Protein AF-A0A562M6K5-F1 (afdb_monomer_lite)

Organism: NCBI:txid459529

Radius of gyration: 19.83 Å; chains: 1; bounding box: 45×36×73 Å

pLDDT: mean 84.28, std 9.73, range [56.22, 98.38]

Foldseek 3Di:
DVVVVVVVVVVVVPPPPFDKDKAKDWADDDPPFQKIKIKIFIAGQDQVLDTDGDDDPVLVCLVQWFKWKAKQVRDIDGFDWDDDDRTTMTIDGHDAQIKIKIKIKHQPDDWAPPDPVDCQPIDRDMDIYIDMDHNHPDDRDHDFDQPAWDWDWDDDPFKTWIATDGNRHGADQQKWKWKQASSGDIDIDGQDPVSGDIGGHPDDDDMDIDMDGGD

Structure (mmCIF, N/CA/C/O backbone):
data_AF-A0A562M6K5-F1
#
_entry.id   AF-A0A562M6K5-F1
#
loop_
_atom_site.group_PDB
_atom_site.id
_atom_site.type_symbol
_atom_site.label_atom_id
_atom_site.label_alt_id
_atom_site.label_comp_id
_atom_site.label_asym_id
_atom_site.label_entity_id
_atom_site.label_seq_id
_atom_site.pdbx_PDB_ins_code
_atom_site.Cartn_x
_atom_site.Cartn_y
_atom_site.Cartn_z
_atom_site.occupancy
_atom_site.B_iso_or_equiv
_atom_site.auth_seq_id
_atom_site.auth_comp_id
_atom_site.auth_asym_id
_atom_site.auth_atom_id
_atom_site.pdbx_PDB_model_num
ATOM 1 N N . MET A 1 1 ? -8.456 0.367 -52.472 1.00 61.91 1 MET A N 1
ATOM 2 C CA . MET A 1 1 ? -7.517 -0.350 -51.572 1.00 61.91 1 MET A CA 1
ATOM 3 C C . MET A 1 1 ? -6.913 0.532 -50.477 1.00 61.91 1 MET A C 1
ATOM 5 O O . MET A 1 1 ? -7.082 0.192 -49.318 1.00 61.91 1 MET A O 1
ATOM 9 N N . ARG A 1 2 ? -6.280 1.677 -50.789 1.00 67.38 2 ARG A N 1
ATOM 10 C CA . ARG A 1 2 ? -5.646 2.566 -49.782 1.00 67.38 2 ARG A CA 1
ATOM 11 C C . ARG A 1 2 ? -6.587 3.071 -48.672 1.00 67.38 2 ARG A C 1
ATOM 13 O O . ARG A 1 2 ? -6.208 3.051 -47.513 1.00 67.38 2 ARG A O 1
ATOM 20 N N . ILE A 1 3 ? -7.816 3.460 -49.017 1.00 79.62 3 ILE A N 1
ATOM 21 C CA . ILE A 1 3 ? -8.814 3.966 -48.051 1.00 79.62 3 ILE A CA 1
ATOM 22 C C . ILE A 1 3 ? -9.282 2.861 -47.089 1.00 79.62 3 ILE A C 1
ATOM 24 O O . ILE A 1 3 ? -9.397 3.097 -45.894 1.00 79.62 3 ILE A O 1
ATOM 28 N N . ILE A 1 4 ? -9.473 1.639 -47.596 1.00 79.94 4 ILE A N 1
ATOM 29 C CA . ILE A 1 4 ? -9.861 0.470 -46.789 1.00 79.94 4 ILE A CA 1
ATOM 30 C C . ILE A 1 4 ? -8.751 0.122 -45.789 1.00 79.94 4 ILE A C 1
ATOM 32 O O . ILE A 1 4 ? -9.033 -0.136 -44.626 1.00 79.94 4 ILE A O 1
ATOM 36 N N . LEU A 1 5 ? -7.488 0.187 -46.220 1.00 80.06 5 LEU A N 1
ATOM 37 C CA . LEU A 1 5 ? -6.337 -0.061 -45.353 1.00 80.06 5 LEU A CA 1
ATOM 38 C C . LEU A 1 5 ? -6.223 0.990 -44.233 1.00 80.06 5 LEU A C 1
ATOM 40 O O . LEU A 1 5 ? -5.985 0.630 -43.087 1.00 80.06 5 LEU A O 1
ATOM 44 N N . ILE A 1 6 ? -6.449 2.272 -44.543 1.00 81.38 6 ILE A N 1
ATOM 45 C CA . ILE A 1 6 ? -6.460 3.357 -43.544 1.00 81.38 6 ILE A CA 1
ATOM 46 C C . ILE A 1 6 ? -7.610 3.166 -42.543 1.00 81.38 6 ILE A C 1
ATOM 48 O O . ILE A 1 6 ? -7.415 3.350 -41.344 1.00 81.38 6 ILE A O 1
ATOM 52 N N . PHE A 1 7 ? -8.785 2.745 -43.017 1.00 79.31 7 PHE A N 1
ATOM 53 C CA . PHE A 1 7 ? -9.940 2.473 -42.159 1.00 79.31 7 PHE A CA 1
ATOM 54 C C . PHE A 1 7 ? -9.702 1.273 -41.227 1.00 79.31 7 PHE A C 1
ATOM 56 O O . PHE A 1 7 ? -10.022 1.337 -40.043 1.00 79.31 7 PHE A O 1
ATOM 63 N N . LEU A 1 8 ? -9.062 0.210 -41.726 1.00 77.94 8 LEU A N 1
ATOM 64 C CA . LEU A 1 8 ? -8.634 -0.936 -40.917 1.00 77.94 8 LEU A CA 1
ATOM 65 C C . LEU A 1 8 ? -7.594 -0.545 -39.858 1.00 77.94 8 LEU A C 1
ATOM 67 O O . LEU A 1 8 ? -7.709 -0.981 -38.717 1.00 77.94 8 LEU A O 1
ATOM 71 N N . ILE A 1 9 ? -6.631 0.321 -40.188 1.00 77.06 9 ILE A N 1
ATOM 72 C CA . ILE A 1 9 ? -5.642 0.826 -39.218 1.00 77.06 9 ILE A CA 1
ATOM 73 C C . ILE A 1 9 ? -6.326 1.632 -38.097 1.00 77.06 9 ILE A C 1
ATOM 75 O O . ILE A 1 9 ? -5.985 1.453 -36.929 1.00 77.06 9 ILE A O 1
ATOM 79 N N . PHE A 1 10 ? -7.337 2.445 -38.425 1.00 72.94 10 PHE A N 1
ATOM 80 C CA . PHE A 1 10 ? -8.128 3.199 -37.438 1.00 72.94 10 PHE A CA 1
ATOM 81 C C . PHE A 1 10 ? -9.012 2.318 -36.539 1.00 72.94 10 PHE A C 1
ATOM 83 O O . PHE A 1 10 ? -9.309 2.693 -35.404 1.00 72.94 10 PHE A O 1
ATOM 90 N N . LEU A 1 11 ? -9.447 1.154 -37.028 1.00 69.19 11 LEU A N 1
ATOM 91 C CA . LEU A 1 11 ? -10.210 0.192 -36.225 1.00 69.19 11 LEU A CA 1
ATOM 92 C C . LEU A 1 11 ? -9.311 -0.559 -35.231 1.00 69.19 11 LEU A C 1
ATOM 94 O O . LEU A 1 11 ? -9.742 -0.831 -34.114 1.00 69.19 11 LEU A O 1
ATOM 98 N N . ILE A 1 12 ? -8.056 -0.840 -35.599 1.00 67.44 12 ILE A N 1
ATOM 99 C CA . ILE A 1 12 ? -7.089 -1.534 -34.728 1.00 67.44 12 ILE A CA 1
ATOM 100 C C . ILE A 1 12 ? -6.527 -0.590 -33.647 1.00 67.44 12 ILE A C 1
ATOM 102 O O . ILE A 1 12 ? -6.182 -1.036 -32.556 1.00 67.44 12 ILE A O 1
ATOM 106 N N . SER A 1 13 ? -6.492 0.726 -33.891 1.00 59.59 13 SER A N 1
ATOM 107 C CA . SER A 1 13 ? -6.020 1.714 -32.906 1.00 59.59 13 SER A CA 1
ATOM 108 C C . SER A 1 13 ? -6.985 1.967 -31.739 1.00 59.59 13 SER A C 1
ATOM 110 O O . SER A 1 13 ? -6.655 2.747 -30.852 1.00 59.59 13 SER A O 1
ATOM 112 N N . ARG A 1 14 ? -8.169 1.333 -31.723 1.00 56.22 14 ARG A N 1
ATOM 113 C CA . ARG A 1 14 ? -9.119 1.373 -30.594 1.00 56.22 14 ARG A CA 1
ATOM 114 C C . ARG A 1 14 ? -8.896 0.265 -29.559 1.00 56.22 14 ARG A C 1
ATOM 116 O O . ARG A 1 14 ? -9.786 -0.010 -28.763 1.00 56.22 14 ARG A O 1
ATOM 123 N N . ALA A 1 15 ? -7.737 -0.389 -29.563 1.00 57.81 15 ALA A N 1
ATOM 124 C CA . ALA A 1 15 ? -7.354 -1.223 -28.434 1.00 57.81 15 ALA A CA 1
ATOM 125 C C . ALA A 1 15 ? -7.124 -0.312 -27.216 1.00 57.81 15 ALA A C 1
ATOM 127 O O . ALA A 1 15 ? -6.083 0.334 -27.100 1.00 57.81 15 ALA A O 1
ATOM 128 N N . GLU A 1 16 ? -8.125 -0.217 -26.341 1.00 57.44 16 GLU A N 1
ATOM 129 C CA . GLU A 1 16 ? -8.009 0.492 -25.070 1.00 57.44 16 GLU A CA 1
ATOM 130 C C . GLU A 1 16 ? -6.940 -0.193 -24.217 1.00 57.44 16 GLU A C 1
ATOM 132 O O . GLU A 1 16 ? -7.106 -1.310 -23.729 1.00 57.44 16 GLU A O 1
ATOM 137 N N . SER A 1 17 ? -5.799 0.474 -24.063 1.00 56.47 17 SER A N 1
ATOM 138 C CA . SER A 1 17 ? -4.771 0.069 -23.112 1.00 56.47 17 SER A CA 1
ATOM 139 C C . SER A 1 17 ? -5.246 0.432 -21.706 1.00 56.47 17 SER A C 1
ATOM 141 O O . SER A 1 17 ? -4.968 1.528 -21.220 1.00 56.47 17 SER A O 1
ATOM 143 N N . GLN A 1 18 ? -5.950 -0.483 -21.044 1.00 68.25 18 GLN A N 1
ATOM 144 C CA . GLN A 1 18 ? -6.377 -0.296 -19.658 1.00 68.25 18 GLN A CA 1
ATOM 145 C C . GLN A 1 18 ? -5.214 -0.591 -18.706 1.00 68.25 18 GLN A C 1
ATOM 147 O O . GLN A 1 18 ? -4.737 -1.723 -18.592 1.00 68.25 18 GLN A O 1
ATOM 152 N N . ALA A 1 19 ? -4.732 0.445 -18.018 1.00 71.62 19 ALA A N 1
ATOM 153 C CA . ALA A 1 19 ? -3.718 0.292 -16.986 1.00 71.62 19 ALA A CA 1
ATOM 154 C C . ALA A 1 19 ? -4.340 -0.401 -15.766 1.00 71.62 19 ALA A C 1
ATOM 156 O O . ALA A 1 19 ? -5.190 0.167 -15.080 1.00 71.62 19 ALA A O 1
ATOM 157 N N . SER A 1 20 ? -3.917 -1.637 -15.512 1.00 86.00 20 SER A N 1
ATOM 158 C CA . SER A 1 20 ? -4.346 -2.399 -14.341 1.00 86.00 20 SER A CA 1
ATOM 159 C C . SER A 1 20 ? -3.353 -2.249 -13.189 1.00 86.00 20 SER A C 1
ATOM 161 O O . SER A 1 20 ? -2.148 -2.114 -13.406 1.00 86.00 20 SER A O 1
ATOM 163 N N . ALA A 1 21 ? -3.850 -2.294 -11.959 1.00 86.94 21 ALA A N 1
ATOM 164 C CA . ALA A 1 21 ? -3.062 -2.169 -10.745 1.00 86.94 21 ALA A CA 1
ATOM 165 C C . ALA A 1 21 ? -3.642 -3.021 -9.612 1.00 86.94 21 ALA A C 1
ATOM 167 O O . ALA A 1 21 ? -4.818 -3.395 -9.610 1.00 86.94 21 ALA A O 1
ATOM 168 N N . PHE A 1 22 ? -2.803 -3.291 -8.616 1.00 91.25 22 PHE A N 1
ATOM 169 C CA . PHE A 1 22 ? -3.255 -3.796 -7.328 1.00 91.25 22 PHE A CA 1
ATOM 170 C C . PHE A 1 22 ? -3.747 -2.643 -6.458 1.00 91.25 22 PHE A C 1
ATOM 172 O O . PHE A 1 22 ? -3.146 -1.567 -6.438 1.00 91.25 22 PHE A O 1
ATOM 179 N N . TRP A 1 23 ? -4.796 -2.882 -5.679 1.00 91.25 23 TRP A N 1
ATOM 180 C CA . TRP A 1 23 ? -5.175 -1.983 -4.595 1.00 91.25 23 TRP A CA 1
ATOM 181 C C . TRP A 1 23 ? -5.634 -2.755 -3.370 1.00 91.25 23 TRP A C 1
ATOM 183 O O . TRP A 1 23 ? -5.977 -3.937 -3.438 1.00 91.25 23 TRP A O 1
ATOM 193 N N . MET A 1 24 ? -5.654 -2.054 -2.242 1.00 93.19 24 MET A N 1
ATOM 194 C CA . MET A 1 24 ? -6.094 -2.590 -0.967 1.00 93.19 24 MET A CA 1
ATOM 195 C C . MET A 1 24 ? -7.287 -1.802 -0.435 1.00 93.19 24 MET A C 1
ATOM 197 O O . MET A 1 24 ? -7.315 -0.574 -0.476 1.00 93.19 24 MET A O 1
ATOM 201 N N . GLU A 1 25 ? -8.263 -2.525 0.092 1.00 93.62 25 GLU A N 1
ATOM 202 C CA . GLU A 1 25 ? -9.435 -1.995 0.770 1.00 93.62 25 GLU A CA 1
ATOM 203 C C . GLU A 1 25 ? -9.391 -2.456 2.224 1.00 93.62 25 GLU A C 1
ATOM 205 O O . GLU A 1 25 ? -9.384 -3.654 2.508 1.00 93.62 25 GLU A O 1
ATOM 210 N N . VAL A 1 26 ? -9.370 -1.504 3.156 1.00 93.69 26 VAL A N 1
ATOM 211 C CA . VAL A 1 26 ? -9.467 -1.791 4.589 1.00 93.69 26 VAL A CA 1
ATOM 212 C C . VAL A 1 26 ? -10.897 -1.499 5.025 1.00 93.69 26 VAL A C 1
ATOM 214 O O . VAL A 1 26 ? -11.300 -0.344 5.153 1.00 93.69 26 VAL A O 1
ATOM 217 N N . ILE A 1 27 ? -11.682 -2.557 5.199 1.00 94.81 27 ILE A N 1
ATOM 218 C CA . ILE A 1 27 ? -13.101 -2.494 5.544 1.00 94.81 27 ILE A CA 1
ATOM 219 C C . ILE A 1 27 ? -13.222 -2.409 7.072 1.00 94.81 27 ILE A C 1
ATOM 221 O O . ILE A 1 27 ? -12.816 -3.350 7.769 1.00 94.81 27 ILE A O 1
ATOM 225 N N . PRO A 1 28 ? -13.786 -1.310 7.610 1.00 91.12 28 PRO A N 1
ATOM 226 C CA . PRO A 1 28 ? -13.932 -1.117 9.045 1.00 91.12 28 PRO A CA 1
ATOM 227 C C . PRO A 1 28 ? -14.730 -2.230 9.717 1.00 91.12 28 PRO A C 1
ATOM 229 O O . PRO A 1 28 ? -15.677 -2.771 9.146 1.00 91.12 28 PRO A O 1
ATOM 232 N N . ALA A 1 29 ? -14.397 -2.504 10.977 1.00 91.31 29 ALA A N 1
ATOM 233 C CA . ALA A 1 29 ? -15.217 -3.379 11.796 1.00 91.31 29 ALA A CA 1
ATOM 234 C C . ALA A 1 29 ? -16.642 -2.818 11.951 1.00 91.31 29 ALA A C 1
ATOM 236 O O . ALA A 1 29 ? -16.842 -1.611 12.116 1.00 91.31 29 ALA A O 1
ATOM 237 N N . ALA A 1 30 ? -17.639 -3.705 11.923 1.00 90.12 30 ALA A N 1
ATOM 238 C CA . ALA A 1 30 ? -19.023 -3.346 12.222 1.00 90.12 30 ALA A CA 1
ATOM 239 C C . ALA A 1 30 ? -19.150 -2.775 13.649 1.00 90.12 30 ALA A C 1
ATOM 241 O O . ALA A 1 30 ? -18.331 -3.073 14.514 1.00 90.12 30 ALA A O 1
ATOM 242 N N . LYS A 1 31 ? -20.219 -2.010 13.922 1.00 83.75 31 LYS A N 1
ATOM 243 C CA . LYS A 1 31 ? -20.428 -1.258 15.182 1.00 83.75 31 LYS A CA 1
ATOM 244 C C . LYS A 1 31 ? -20.142 -2.051 16.472 1.00 83.75 31 LYS A C 1
ATOM 246 O O . LYS A 1 31 ? -19.636 -1.475 17.428 1.00 83.75 31 LYS A O 1
ATOM 251 N N . ASN A 1 32 ? -20.429 -3.355 16.484 1.00 87.50 32 ASN A N 1
ATOM 252 C CA . ASN A 1 32 ? -20.261 -4.242 17.644 1.00 87.50 32 ASN A CA 1
ATOM 253 C C . ASN A 1 32 ? -19.184 -5.326 17.434 1.00 87.50 32 ASN A C 1
ATOM 255 O O . ASN A 1 32 ? -19.197 -6.352 18.107 1.00 87.50 32 ASN A O 1
ATOM 259 N N . SER A 1 33 ? -18.274 -5.126 16.481 1.00 92.06 33 SER A N 1
ATOM 260 C CA . SER A 1 33 ? -17.202 -6.060 16.143 1.00 92.06 33 SER A CA 1
ATOM 261 C C . SER A 1 33 ? -15.839 -5.382 16.278 1.00 92.06 33 SER A C 1
ATOM 263 O O . SER A 1 33 ? -15.704 -4.169 16.129 1.00 92.06 33 SER A O 1
ATOM 265 N N . SER A 1 34 ? -14.809 -6.172 16.562 1.00 92.81 34 SER A N 1
ATOM 266 C CA . SER A 1 34 ? -13.405 -5.771 16.422 1.00 92.81 34 SER A CA 1
ATOM 267 C C . SER A 1 34 ? -12.779 -6.293 15.129 1.00 92.81 34 SER A C 1
ATOM 269 O O . SER A 1 34 ? -11.620 -5.990 14.861 1.00 92.81 34 SER A O 1
ATOM 271 N N . LEU A 1 35 ? -13.513 -7.083 14.343 1.00 96.44 35 LEU A N 1
ATOM 272 C CA . LEU A 1 35 ? -12.985 -7.753 13.165 1.00 96.44 35 LEU A CA 1
ATOM 273 C C . LEU A 1 35 ? -12.917 -6.785 11.985 1.00 96.44 35 LEU A C 1
ATOM 275 O O . LEU A 1 35 ? -13.945 -6.355 11.461 1.00 96.44 35 LEU A O 1
ATOM 279 N N . VAL A 1 36 ? -11.699 -6.464 11.572 1.00 97.00 36 VAL A N 1
ATOM 280 C CA . VAL A 1 36 ? -11.398 -5.662 10.387 1.00 97.00 36 VAL A CA 1
ATOM 281 C C . VAL A 1 36 ? -11.121 -6.612 9.237 1.00 97.00 36 VAL A C 1
ATOM 283 O O . VAL A 1 36 ? -10.403 -7.600 9.409 1.00 97.00 36 VAL A O 1
ATOM 286 N N . THR A 1 37 ? -11.683 -6.311 8.069 1.00 97.94 37 THR A N 1
ATOM 287 C CA . THR A 1 37 ? -11.449 -7.092 6.850 1.00 97.94 37 THR A CA 1
ATOM 288 C C . THR A 1 37 ? -10.549 -6.303 5.917 1.00 97.94 37 THR A C 1
ATOM 290 O O . THR A 1 37 ? -10.759 -5.115 5.696 1.00 97.94 37 THR A O 1
ATOM 293 N N . VAL A 1 38 ? -9.545 -6.962 5.362 1.00 98.00 38 VAL A N 1
ATOM 294 C CA . VAL A 1 38 ? -8.645 -6.400 4.361 1.00 98.00 38 VAL A CA 1
ATOM 295 C C . VAL A 1 38 ? -8.864 -7.169 3.072 1.00 98.00 38 VAL A C 1
ATOM 297 O O . VAL A 1 38 ? -8.753 -8.396 3.064 1.00 98.00 38 VAL A O 1
ATOM 300 N N . ARG A 1 39 ? -9.157 -6.453 1.989 1.00 97.56 39 ARG A N 1
ATOM 301 C CA . ARG A 1 39 ? -9.244 -7.020 0.644 1.00 97.56 39 ARG A CA 1
ATOM 302 C C . ARG A 1 39 ? -8.145 -6.465 -0.228 1.00 97.56 39 ARG A C 1
ATOM 304 O O . ARG A 1 39 ? -7.904 -5.264 -0.233 1.00 97.56 39 ARG A O 1
ATOM 311 N N . VAL A 1 40 ? -7.524 -7.338 -0.999 1.00 97.00 40 VAL A N 1
ATOM 312 C CA . VAL A 1 40 ? -6.551 -6.977 -2.020 1.00 97.00 40 VAL A CA 1
ATOM 313 C C . VAL A 1 40 ? -7.118 -7.405 -3.355 1.00 97.00 40 VAL A C 1
ATOM 315 O O . VAL A 1 40 ? -7.508 -8.559 -3.535 1.00 97.00 40 VAL A O 1
ATOM 318 N N . CYS A 1 41 ? -7.214 -6.4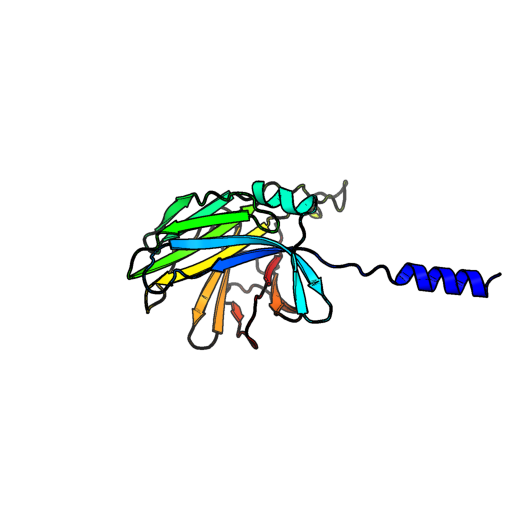55 -4.269 1.00 95.31 41 CYS A N 1
ATOM 319 C CA . CYS A 1 41 ? -7.859 -6.643 -5.557 1.00 95.31 41 CYS A CA 1
ATOM 320 C C . CYS A 1 41 ? -6.879 -6.299 -6.678 1.00 95.31 41 CYS A C 1
ATOM 322 O O . CYS A 1 41 ? -5.895 -5.589 -6.461 1.00 95.31 41 CYS A O 1
ATOM 324 N N . TYR A 1 42 ? -7.175 -6.794 -7.874 1.00 94.50 42 TYR A N 1
ATOM 325 C CA . TYR A 1 42 ? -6.465 -6.463 -9.100 1.00 94.50 42 TYR A CA 1
ATOM 326 C C . TYR A 1 42 ? -7.470 -6.079 -10.183 1.00 94.50 42 TYR A C 1
ATOM 328 O O . TYR A 1 42 ? -8.569 -6.633 -10.239 1.00 94.50 42 TYR A O 1
ATOM 336 N N . GLY A 1 43 ? -7.103 -5.141 -11.046 1.00 92.31 43 GLY A N 1
ATOM 337 C CA . GLY A 1 43 ? -7.949 -4.680 -12.141 1.00 92.31 43 GLY A CA 1
ATOM 338 C C . GLY A 1 43 ? -7.663 -3.233 -12.506 1.00 92.31 43 GLY A C 1
ATOM 339 O O . GLY A 1 43 ? -6.589 -2.730 -12.192 1.00 92.31 43 GLY A O 1
ATOM 340 N N . TYR A 1 44 ? -8.600 -2.567 -13.168 1.00 86.81 44 TYR A N 1
ATOM 341 C CA . TYR A 1 44 ? -8.375 -1.269 -13.805 1.00 86.81 44 TYR A CA 1
ATOM 342 C C . TYR A 1 44 ? -9.431 -0.236 -13.405 1.00 86.81 44 TYR A C 1
ATOM 344 O O . TYR A 1 44 ? -10.441 -0.550 -12.771 1.00 86.81 44 TYR A O 1
ATOM 352 N N . ILE A 1 45 ? -9.168 1.014 -13.775 1.00 81.56 45 ILE A N 1
ATOM 353 C CA . ILE A 1 45 ? -10.114 2.124 -13.687 1.00 81.56 45 ILE A CA 1
ATOM 354 C C . ILE A 1 45 ? -10.559 2.444 -15.115 1.00 81.56 45 ILE A C 1
ATOM 356 O O . ILE A 1 45 ? -9.706 2.581 -15.991 1.00 81.56 45 ILE A O 1
ATOM 360 N N . ASP A 1 46 ? -11.867 2.503 -15.356 1.00 83.00 46 ASP A N 1
ATOM 361 C CA . ASP A 1 46 ? -12.404 2.916 -16.656 1.00 83.00 46 ASP A CA 1
ATOM 362 C C . ASP A 1 46 ? -12.433 4.447 -16.817 1.00 83.00 46 ASP A C 1
ATOM 364 O O . ASP A 1 46 ? -12.145 5.203 -15.886 1.00 83.00 46 ASP A O 1
ATOM 368 N N . ASP A 1 47 ? -12.826 4.916 -18.000 1.00 79.31 47 ASP A N 1
ATOM 369 C CA . ASP A 1 47 ? -12.919 6.348 -18.318 1.00 79.31 47 ASP A CA 1
ATOM 370 C C . ASP A 1 47 ? -13.937 7.109 -17.446 1.00 79.31 47 ASP A C 1
ATOM 372 O O . ASP A 1 47 ? -13.918 8.339 -17.384 1.00 79.31 47 ASP A O 1
ATOM 376 N N . LEU A 1 48 ? -14.817 6.392 -16.739 1.00 81.00 48 LEU A N 1
ATOM 377 C CA . LEU A 1 48 ? -15.791 6.940 -15.794 1.00 81.00 48 LEU A CA 1
ATOM 378 C C . LEU A 1 48 ? -15.286 6.893 -14.343 1.00 81.00 48 LEU A C 1
ATOM 380 O O . LEU A 1 48 ? -16.054 7.136 -13.409 1.00 81.00 48 LEU A O 1
ATOM 384 N N . SER A 1 49 ? -13.997 6.608 -14.137 1.00 75.31 49 SER A N 1
ATOM 385 C CA . SER A 1 49 ? -13.368 6.454 -12.820 1.00 75.31 49 SER A CA 1
ATOM 386 C C . SER A 1 49 ? -13.955 5.311 -11.974 1.00 75.31 49 SER A C 1
ATOM 388 O O . SER A 1 49 ? -13.815 5.295 -10.743 1.00 75.31 49 SER A O 1
ATOM 390 N N . VAL A 1 50 ? -14.596 4.326 -12.612 1.00 82.25 50 VAL A N 1
ATOM 391 C CA . VAL A 1 50 ? -15.123 3.127 -11.956 1.00 82.25 50 VAL A CA 1
ATOM 392 C C . VAL A 1 50 ? -14.041 2.055 -11.918 1.00 82.25 50 VAL A C 1
ATOM 394 O O . VAL A 1 50 ? -13.394 1.749 -12.917 1.00 82.25 50 VAL A O 1
ATOM 397 N N . ARG A 1 51 ? -13.840 1.471 -10.732 1.00 85.00 51 ARG A N 1
ATOM 398 C CA . ARG A 1 51 ? -12.912 0.352 -10.540 1.00 85.00 51 ARG A CA 1
ATOM 399 C C . ARG A 1 51 ? -13.569 -0.954 -10.949 1.00 85.00 51 ARG A C 1
ATOM 401 O O . ARG A 1 51 ? -14.590 -1.335 -10.377 1.00 85.00 51 ARG A O 1
ATOM 408 N N . HIS A 1 52 ? -12.910 -1.672 -11.845 1.00 90.25 52 HIS A N 1
ATOM 409 C CA . HIS A 1 52 ? -13.302 -3.002 -12.289 1.00 90.25 52 HIS A CA 1
ATOM 410 C C . HIS A 1 52 ? -12.313 -4.019 -11.748 1.00 90.25 52 HIS A C 1
ATOM 412 O O . HIS A 1 52 ? -11.115 -3.930 -12.004 1.00 90.25 52 HIS A O 1
ATOM 418 N N . ARG A 1 53 ? -12.811 -4.982 -10.969 1.00 93.62 53 ARG A N 1
ATOM 419 C CA . ARG A 1 53 ? -12.007 -6.106 -10.475 1.00 93.62 53 ARG A CA 1
ATOM 420 C C . ARG A 1 53 ? -11.879 -7.160 -11.559 1.00 93.62 53 ARG A C 1
ATOM 422 O O . ARG A 1 53 ? -12.830 -7.436 -12.284 1.00 93.62 53 ARG A O 1
ATOM 429 N N . THR A 1 54 ? -10.712 -7.779 -11.627 1.00 91.19 54 THR A N 1
ATOM 430 C CA . THR A 1 54 ? -10.406 -8.844 -12.577 1.00 91.19 54 THR A CA 1
ATOM 431 C C . THR A 1 54 ? -9.675 -9.978 -11.863 1.00 91.19 54 THR A C 1
ATOM 433 O O . THR A 1 54 ? -8.989 -9.766 -10.864 1.00 91.19 54 THR A O 1
ATOM 436 N N . SER A 1 55 ? -9.826 -11.195 -12.379 1.00 90.94 55 SER A N 1
ATOM 437 C CA . SER A 1 55 ? -9.253 -12.420 -11.808 1.00 90.94 55 SER A CA 1
ATOM 438 C C . SER A 1 55 ? -8.271 -13.098 -12.777 1.00 90.94 55 SER A C 1
ATOM 440 O O . SER A 1 55 ? -8.252 -14.323 -12.884 1.00 90.94 55 SER A O 1
ATOM 442 N N . GLY A 1 56 ? -7.528 -12.297 -13.554 1.00 86.06 56 GLY A N 1
ATOM 443 C CA . GLY A 1 56 ? -6.548 -12.766 -14.545 1.00 86.06 56 GLY A CA 1
ATOM 444 C C . GLY A 1 56 ? -5.268 -13.344 -13.926 1.00 86.06 56 GLY A C 1
ATOM 445 O O . GLY A 1 56 ? -5.163 -13.515 -12.717 1.00 86.06 56 GLY A O 1
ATOM 446 N N . THR A 1 57 ? -4.252 -13.626 -14.740 1.00 88.44 57 THR A N 1
ATOM 447 C CA . THR A 1 57 ? -2.981 -14.202 -14.255 1.00 88.44 57 THR A CA 1
ATOM 448 C C . THR A 1 57 ? -2.298 -13.304 -13.221 1.00 88.44 57 THR A C 1
ATOM 450 O O . THR A 1 57 ? -1.768 -13.783 -12.219 1.00 88.44 57 THR A O 1
ATOM 453 N N . GLU A 1 58 ? -2.350 -11.993 -13.427 1.00 89.25 58 GLU A N 1
ATOM 454 C CA . GLU A 1 58 ? -1.774 -10.985 -12.546 1.00 89.25 58 GLU A CA 1
ATOM 455 C C . GLU A 1 58 ? -2.474 -10.942 -11.181 1.00 89.25 58 GLU A C 1
ATOM 457 O O . GLU A 1 58 ? -1.819 -10.677 -10.176 1.00 89.25 58 GLU A O 1
ATOM 462 N N . PHE A 1 59 ? -3.763 -11.291 -11.102 1.00 93.62 59 PHE A N 1
ATOM 463 C CA . PHE A 1 59 ? -4.481 -11.427 -9.830 1.00 93.62 59 PHE A CA 1
ATOM 464 C C . PHE A 1 59 ? -3.855 -12.502 -8.925 1.00 93.62 59 PHE A C 1
ATOM 466 O O . PHE A 1 59 ? -3.843 -12.361 -7.700 1.00 93.62 59 PHE A O 1
ATOM 473 N N . GLU A 1 60 ? -3.258 -13.548 -9.503 1.00 93.62 60 GLU A N 1
ATOM 474 C CA . GLU A 1 60 ? -2.537 -14.566 -8.731 1.00 93.62 60 GLU A CA 1
ATOM 475 C C . GLU A 1 60 ? -1.253 -14.028 -8.095 1.00 93.62 60 GLU A C 1
ATOM 477 O O . GLU A 1 60 ? -0.783 -14.600 -7.109 1.00 93.62 60 GLU A O 1
ATOM 482 N N . SER A 1 61 ? -0.683 -12.939 -8.621 1.00 92.56 61 SER A N 1
ATOM 483 C CA . SER A 1 61 ? 0.541 -12.328 -8.089 1.00 92.56 61 SER A CA 1
ATOM 484 C C . SER A 1 61 ? 0.336 -11.690 -6.717 1.00 92.56 61 SER A C 1
ATOM 486 O O . SER A 1 61 ? 1.321 -11.449 -6.022 1.00 92.56 61 SER A O 1
ATOM 488 N N . ILE A 1 62 ? -0.910 -11.510 -6.257 1.00 94.69 62 ILE A N 1
ATOM 489 C CA . ILE A 1 62 ? -1.204 -11.067 -4.884 1.00 94.69 62 ILE A CA 1
ATOM 490 C C . ILE A 1 62 ? -0.560 -12.004 -3.847 1.00 94.69 62 ILE A C 1
ATOM 492 O O . ILE A 1 62 ? -0.101 -11.544 -2.806 1.00 94.69 62 ILE A O 1
ATOM 496 N N . LYS A 1 63 ? -0.416 -13.302 -4.151 1.00 93.75 63 LYS A N 1
ATOM 497 C CA . LYS A 1 63 ? 0.264 -14.272 -3.270 1.00 93.75 63 LYS A CA 1
ATOM 498 C C . LYS A 1 63 ? 1.760 -14.006 -3.064 1.00 93.75 63 LYS A C 1
ATOM 500 O O . LYS A 1 63 ? 2.376 -14.635 -2.210 1.00 93.75 63 LYS A O 1
ATOM 505 N N . LEU A 1 64 ? 2.367 -13.164 -3.904 1.00 93.44 64 LEU A N 1
ATOM 506 C CA . LEU A 1 64 ? 3.788 -12.822 -3.822 1.00 93.44 64 LEU A CA 1
ATOM 507 C C . LEU A 1 64 ? 4.057 -11.719 -2.797 1.00 93.44 64 LEU A C 1
ATOM 509 O O . LEU A 1 64 ? 5.202 -11.585 -2.358 1.00 93.44 64 LEU A O 1
ATOM 513 N N . PHE A 1 65 ? 3.018 -10.970 -2.419 1.00 94.38 65 PHE A N 1
ATOM 514 C CA . PHE A 1 65 ? 3.090 -9.953 -1.385 1.00 94.38 65 PHE A CA 1
ATOM 515 C C . PHE A 1 65 ? 3.199 -10.598 -0.006 1.00 94.38 65 PHE A C 1
ATOM 517 O O . PHE A 1 65 ? 2.415 -11.477 0.358 1.00 94.38 65 PHE A O 1
ATOM 524 N N . ASP A 1 66 ? 4.127 -10.085 0.789 1.00 93.56 66 ASP A N 1
ATOM 525 C CA . ASP A 1 66 ? 4.231 -10.402 2.202 1.00 93.56 66 ASP A CA 1
ATOM 526 C C . ASP A 1 66 ? 3.387 -9.367 2.974 1.00 93.56 66 ASP A C 1
ATOM 528 O O . ASP A 1 66 ? 3.711 -8.174 3.004 1.00 93.56 66 ASP A O 1
ATOM 532 N N . PHE A 1 67 ? 2.258 -9.812 3.541 1.00 95.31 67 PHE A N 1
ATOM 533 C CA . PHE A 1 67 ? 1.308 -8.947 4.247 1.00 95.31 67 PHE A CA 1
ATOM 534 C C . PHE A 1 67 ? 1.472 -9.001 5.766 1.00 95.31 67 PHE A C 1
ATOM 536 O O . PHE A 1 67 ? 1.530 -10.073 6.378 1.00 95.31 67 PHE A O 1
ATOM 543 N N . LYS A 1 68 ? 1.460 -7.825 6.396 1.00 93.94 68 LYS A N 1
ATOM 544 C CA . LYS A 1 68 ? 1.551 -7.670 7.848 1.00 93.94 68 LYS A CA 1
ATOM 545 C C . LYS A 1 68 ? 0.682 -6.535 8.378 1.00 93.94 68 LYS A C 1
ATOM 547 O O . LYS A 1 68 ? 0.401 -5.556 7.687 1.00 93.94 68 LYS A O 1
ATOM 552 N N . ILE A 1 69 ? 0.286 -6.680 9.637 1.00 93.56 69 ILE A N 1
ATOM 553 C CA . ILE A 1 69 ? -0.355 -5.650 10.447 1.00 93.56 69 ILE A CA 1
ATOM 554 C C . ILE A 1 69 ? 0.657 -5.136 11.460 1.00 93.56 69 ILE A C 1
ATOM 556 O O . ILE A 1 69 ? 1.245 -5.936 12.190 1.00 93.56 69 ILE A O 1
ATOM 560 N N . ARG A 1 70 ? 0.803 -3.816 11.562 1.00 88.31 70 ARG A N 1
ATOM 561 C CA . ARG A 1 70 ? 1.632 -3.159 12.577 1.00 88.31 70 ARG A CA 1
ATOM 562 C C . ARG A 1 70 ? 0.791 -2.234 13.443 1.00 88.31 70 ARG A C 1
ATOM 564 O O . ARG A 1 70 ? 0.104 -1.361 12.924 1.00 88.31 70 ARG A O 1
ATOM 571 N N . ALA A 1 71 ? 0.832 -2.426 14.756 1.00 88.00 71 ALA A N 1
ATOM 572 C CA . ALA A 1 71 ? 0.147 -1.562 15.715 1.00 88.00 71 ALA A CA 1
ATOM 573 C C . ALA A 1 71 ? 0.993 -0.327 16.076 1.00 88.00 71 ALA A C 1
ATOM 575 O O . ALA A 1 71 ? 2.213 -0.333 15.915 1.00 88.00 71 ALA A O 1
ATOM 576 N N . THR A 1 72 ? 0.376 0.698 16.668 1.00 83.19 72 THR A N 1
ATOM 577 C CA . THR A 1 72 ? 1.083 1.872 17.225 1.00 83.19 72 THR A CA 1
ATOM 578 C C . THR A 1 72 ? 2.135 1.538 18.274 1.00 83.19 72 THR A C 1
ATOM 580 O O . THR A 1 72 ? 3.077 2.302 18.444 1.00 83.19 72 THR A O 1
ATOM 583 N N . SER A 1 73 ? 2.021 0.394 18.953 1.00 83.06 73 SER A N 1
ATOM 584 C CA . SER A 1 73 ? 3.061 -0.110 19.859 1.00 83.06 73 SER A CA 1
ATOM 585 C C . SER A 1 73 ? 4.330 -0.585 19.138 1.00 83.06 73 SER A C 1
ATOM 587 O O . SER A 1 73 ? 5.305 -0.933 19.794 1.00 83.06 73 SER A O 1
ATOM 589 N N . GLY A 1 74 ? 4.310 -0.665 17.804 1.00 81.50 74 GLY A N 1
ATOM 590 C CA . GLY A 1 74 ? 5.359 -1.267 16.986 1.00 81.50 74 GLY A CA 1
ATOM 591 C C . GLY A 1 74 ? 5.226 -2.782 16.820 1.00 81.50 74 GLY A C 1
ATOM 592 O O . GLY A 1 74 ? 5.967 -3.351 16.024 1.00 81.50 74 GLY A O 1
ATOM 593 N N . GLN A 1 75 ? 4.282 -3.432 17.514 1.00 88.75 75 GLN A N 1
ATOM 594 C CA . GLN A 1 75 ? 4.042 -4.870 17.378 1.00 88.75 75 GLN A CA 1
ATOM 595 C C . GLN A 1 75 ? 3.570 -5.209 15.960 1.00 88.75 75 GLN A C 1
ATOM 597 O O . GLN A 1 75 ? 2.584 -4.641 15.484 1.00 88.75 75 GLN A O 1
ATOM 602 N N . GLU A 1 76 ? 4.241 -6.169 15.325 1.00 91.12 76 GLU A N 1
ATOM 603 C CA . GLU A 1 76 ? 3.875 -6.704 14.015 1.00 91.12 76 GLU A CA 1
ATOM 604 C C . GLU A 1 76 ? 3.228 -8.089 14.137 1.00 91.12 76 GLU A C 1
ATOM 606 O O . GLU A 1 76 ? 3.536 -8.872 15.037 1.00 91.12 76 GLU A O 1
ATOM 611 N N . SER A 1 77 ? 2.312 -8.390 13.221 1.00 94.50 77 SER A N 1
ATOM 612 C CA . SER A 1 77 ? 1.694 -9.709 13.074 1.00 94.50 77 SER A CA 1
ATOM 613 C C . SER A 1 77 ? 1.419 -9.995 11.597 1.00 94.50 77 SER A C 1
ATOM 615 O O . SER A 1 77 ? 1.084 -9.063 10.862 1.00 94.50 77 SER A O 1
ATOM 617 N N . PRO A 1 78 ? 1.561 -11.246 11.134 1.00 96.31 78 PRO A N 1
ATOM 618 C CA . PRO A 1 78 ? 1.254 -11.591 9.752 1.00 96.31 78 PRO A CA 1
ATOM 619 C C . PRO A 1 78 ? -0.246 -11.433 9.474 1.00 96.31 78 PRO A C 1
ATOM 621 O O . PRO A 1 78 ? -1.080 -11.779 10.313 1.00 96.31 78 PRO A O 1
ATOM 624 N N . LEU A 1 79 ? -0.588 -10.948 8.280 1.00 97.75 79 LEU A N 1
ATOM 625 C CA . LEU A 1 79 ? -1.957 -10.957 7.770 1.00 97.75 79 LEU A CA 1
ATOM 626 C C . LEU A 1 79 ? -2.063 -12.033 6.692 1.00 97.75 79 LEU A C 1
ATOM 628 O O . LEU A 1 79 ? -1.584 -11.862 5.575 1.00 97.75 79 LEU A O 1
ATOM 632 N N . LEU A 1 80 ? -2.705 -13.147 7.030 1.00 97.12 80 LEU A N 1
ATOM 633 C CA . LEU A 1 80 ? -2.935 -14.222 6.075 1.00 97.12 80 LEU A CA 1
ATOM 634 C C . LEU A 1 80 ? -4.127 -13.874 5.185 1.00 97.12 80 LEU A C 1
ATOM 636 O O . LEU A 1 80 ? -5.224 -13.611 5.682 1.00 97.12 80 LEU A O 1
ATOM 640 N N . LEU A 1 81 ? -3.900 -13.886 3.874 1.00 97.88 81 LEU A N 1
ATOM 641 C CA . LEU A 1 81 ? -4.944 -13.681 2.881 1.00 97.88 81 LEU A CA 1
ATOM 642 C C . LEU A 1 81 ? -5.413 -15.016 2.302 1.00 97.88 81 LEU A C 1
ATOM 644 O O . LEU A 1 81 ? -4.614 -15.904 2.005 1.00 97.88 81 LEU A O 1
ATOM 648 N N . VAL A 1 82 ? -6.718 -15.123 2.083 1.00 97.69 82 VAL A N 1
ATOM 649 C CA . VAL A 1 82 ? -7.375 -16.248 1.423 1.00 97.69 82 VAL A CA 1
ATOM 650 C C . VAL A 1 82 ? -7.987 -15.753 0.123 1.00 97.69 82 VAL A C 1
ATOM 652 O O . VAL A 1 82 ? -8.775 -14.806 0.112 1.00 97.69 82 VAL A O 1
ATOM 655 N N . LYS A 1 83 ? -7.648 -16.416 -0.981 1.00 97.19 83 LYS A N 1
ATOM 656 C CA . LYS A 1 83 ? -8.199 -16.112 -2.300 1.00 97.19 83 LYS A CA 1
ATOM 657 C C . LYS A 1 83 ? -9.725 -16.282 -2.319 1.00 97.19 83 LYS A C 1
ATOM 659 O O . LYS A 1 83 ? -10.254 -17.304 -1.878 1.00 97.19 83 LYS A O 1
ATOM 664 N N . LYS A 1 84 ? -10.418 -15.283 -2.855 1.00 96.62 84 LYS A N 1
ATOM 665 C CA . LYS A 1 84 ? -11.848 -15.273 -3.193 1.00 96.62 84 LYS A CA 1
ATOM 666 C C . LYS A 1 84 ? -12.000 -15.137 -4.714 1.00 96.62 84 LYS A C 1
ATOM 668 O O . LYS A 1 84 ? -11.023 -15.234 -5.451 1.00 96.62 84 LYS A O 1
ATOM 673 N N . VAL A 1 85 ? -13.235 -14.948 -5.180 1.00 93.31 85 VAL A N 1
ATOM 674 C CA . VAL A 1 85 ? -13.556 -14.859 -6.615 1.00 93.31 85 VAL A CA 1
ATOM 675 C C . VAL A 1 85 ? -12.894 -13.643 -7.273 1.00 93.31 85 VAL A C 1
ATOM 677 O O . VAL A 1 85 ? -12.299 -13.779 -8.334 1.00 93.31 85 VAL A O 1
ATOM 680 N N . ASP A 1 86 ? -12.973 -12.476 -6.636 1.00 93.00 86 ASP A N 1
ATOM 681 C CA . ASP A 1 86 ? -12.574 -11.180 -7.206 1.00 93.00 86 ASP A CA 1
ATOM 682 C C . ASP A 1 86 ? -11.567 -10.405 -6.330 1.00 93.00 86 ASP A C 1
ATOM 684 O O . ASP A 1 86 ? -11.210 -9.266 -6.629 1.00 93.00 86 ASP A O 1
ATOM 688 N N . CYS A 1 87 ? -11.129 -11.001 -5.220 1.00 96.69 87 CYS A N 1
ATOM 689 C CA . CYS A 1 87 ? -10.192 -10.414 -4.265 1.00 96.69 87 CYS A CA 1
ATOM 690 C C . CYS A 1 87 ? -9.453 -11.500 -3.468 1.00 96.69 87 CYS A C 1
ATOM 692 O O . CYS A 1 87 ? -9.853 -12.661 -3.440 1.00 96.69 87 CYS A O 1
ATOM 694 N N . TRP A 1 88 ? -8.378 -11.122 -2.789 1.00 98.12 88 TRP A N 1
ATOM 695 C CA . TRP A 1 88 ? -7.796 -11.884 -1.688 1.00 98.12 88 TRP A CA 1
ATOM 696 C C . TRP A 1 88 ? -8.194 -11.213 -0.383 1.00 98.12 88 TRP A C 1
ATOM 698 O O . TRP A 1 88 ? -8.094 -9.994 -0.265 1.00 98.12 88 TRP A O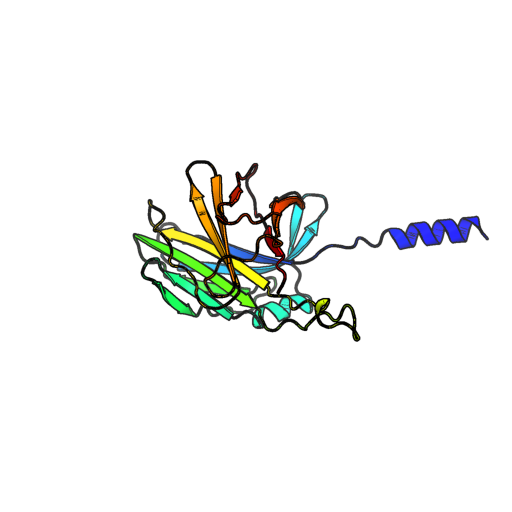 1
ATOM 708 N N . GLU A 1 89 ? -8.660 -11.987 0.589 1.00 98.38 89 GLU A N 1
ATOM 709 C CA . GLU A 1 89 ? -9.271 -11.454 1.804 1.00 98.38 89 GLU A CA 1
ATOM 710 C C . GLU A 1 89 ? -8.583 -11.999 3.053 1.00 98.38 89 GLU A C 1
ATOM 712 O O . GLU A 1 89 ? -8.393 -13.207 3.191 1.00 98.38 89 GLU A O 1
ATOM 717 N N . GLY A 1 90 ? -8.232 -11.110 3.975 1.00 98.06 90 GLY A N 1
ATOM 718 C CA . GLY A 1 90 ? -7.729 -11.449 5.301 1.00 98.06 90 GLY A CA 1
ATOM 719 C C . GLY A 1 90 ? -8.459 -10.656 6.370 1.00 98.06 90 GLY A C 1
ATOM 720 O O . GLY A 1 90 ? -9.092 -9.637 6.095 1.00 98.06 90 GLY A O 1
ATOM 721 N N . THR A 1 91 ? -8.364 -11.113 7.613 1.00 97.81 91 THR A N 1
ATOM 722 C CA . THR A 1 91 ? -9.023 -10.452 8.742 1.00 97.81 91 THR A CA 1
ATOM 723 C C . THR A 1 91 ? -8.105 -10.364 9.945 1.00 97.81 91 THR A C 1
ATOM 725 O O . THR A 1 91 ? -7.327 -11.284 10.196 1.00 97.81 91 THR A O 1
ATOM 728 N N . PHE A 1 92 ? -8.250 -9.303 10.735 1.00 96.62 92 PHE A N 1
ATOM 729 C CA . PHE A 1 92 ? -7.583 -9.178 12.029 1.00 96.62 92 PHE A CA 1
ATOM 730 C C . PHE A 1 92 ? -8.500 -8.518 13.063 1.00 96.62 92 PHE A C 1
ATOM 732 O O . PHE A 1 92 ? -9.403 -7.753 12.727 1.00 96.62 92 PHE A O 1
ATOM 739 N N . SER A 1 93 ? -8.258 -8.810 14.341 1.00 94.81 93 SER A N 1
ATOM 740 C CA . SER A 1 93 ? -9.008 -8.223 15.455 1.00 94.81 93 SER A CA 1
ATOM 741 C C . SER A 1 93 ? -8.328 -6.950 15.954 1.00 94.81 93 SER A C 1
ATOM 743 O O . SER A 1 93 ? -7.254 -7.000 16.557 1.00 94.81 93 SER A O 1
ATOM 745 N N . ALA A 1 94 ? -8.970 -5.804 15.746 1.00 92.88 94 ALA A N 1
ATOM 746 C CA . ALA A 1 94 ? -8.480 -4.507 16.187 1.00 92.88 94 ALA A CA 1
ATOM 747 C C . ALA A 1 94 ? -8.853 -4.211 17.649 1.00 92.88 94 ALA A C 1
ATOM 749 O O . ALA A 1 94 ? -10.026 -4.212 18.046 1.00 92.88 94 ALA A O 1
ATOM 750 N N . LYS A 1 95 ? -7.837 -3.902 18.454 1.00 90.75 95 LYS A N 1
ATOM 751 C CA . LYS A 1 95 ? -7.981 -3.481 19.849 1.00 90.75 95 LYS A CA 1
ATOM 752 C C . LYS A 1 95 ? -8.527 -2.054 19.920 1.00 90.75 95 LYS A C 1
ATOM 754 O O . LYS A 1 95 ? -8.271 -1.223 19.049 1.00 90.75 95 LYS A O 1
ATOM 759 N N . ALA A 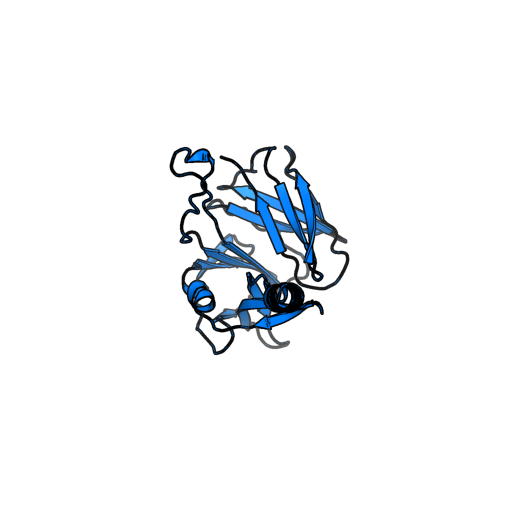1 96 ? -9.280 -1.769 20.981 1.00 86.75 96 ALA A N 1
ATOM 760 C CA . ALA A 1 96 ? -9.699 -0.405 21.285 1.00 86.75 96 ALA A CA 1
ATOM 761 C C . ALA A 1 96 ? -8.470 0.501 21.478 1.00 86.75 96 ALA A C 1
ATOM 763 O O . ALA A 1 96 ? -7.416 0.040 21.918 1.00 86.75 96 ALA A O 1
ATOM 764 N N . ASN A 1 97 ? -8.610 1.784 21.142 1.00 85.31 97 ASN A N 1
ATOM 765 C CA . ASN A 1 97 ? -7.569 2.801 21.303 1.00 85.31 97 ASN A CA 1
ATOM 766 C C . ASN A 1 97 ? -6.244 2.497 20.576 1.00 85.31 97 ASN A C 1
ATOM 768 O O . ASN A 1 97 ? -5.195 3.014 20.948 1.00 85.31 97 ASN A O 1
ATOM 772 N N . THR A 1 98 ? -6.277 1.658 19.538 1.00 85.56 98 THR A N 1
ATOM 773 C CA . THR A 1 98 ? -5.091 1.280 18.758 1.00 85.56 98 THR A CA 1
ATOM 774 C C . THR A 1 98 ? -5.259 1.719 17.306 1.00 85.56 98 THR A C 1
ATOM 776 O O . THR A 1 98 ? -6.351 1.605 16.739 1.00 85.56 98 THR A O 1
ATOM 779 N N . PHE A 1 99 ? -4.176 2.226 16.715 1.00 86.94 99 PHE A N 1
ATOM 780 C CA . PHE A 1 99 ? -4.055 2.438 15.274 1.00 86.94 99 PHE A CA 1
ATOM 781 C C . PHE A 1 99 ? -3.186 1.343 14.666 1.00 86.94 99 PHE A C 1
ATOM 783 O O . PHE A 1 99 ? -2.234 0.867 15.289 1.00 86.94 99 PHE A O 1
ATOM 790 N N . TYR A 1 100 ? -3.542 0.954 13.451 1.00 88.44 100 TYR A N 1
ATOM 791 C CA . TYR A 1 100 ? -2.945 -0.135 12.708 1.00 88.44 100 TYR A CA 1
ATOM 792 C C . TYR A 1 100 ? -2.551 0.331 11.314 1.00 88.44 100 TYR A C 1
ATOM 794 O O . TYR A 1 100 ? -3.327 1.008 10.640 1.00 88.44 100 TYR A O 1
ATOM 802 N N . GLN A 1 101 ? -1.375 -0.102 10.880 1.00 87.81 101 GLN A N 1
ATOM 803 C CA . GLN A 1 101 ? -0.948 -0.091 9.490 1.00 87.81 101 GLN A CA 1
ATOM 804 C C . GLN A 1 101 ? -1.164 -1.484 8.918 1.00 87.81 101 GLN A C 1
ATOM 806 O O . GLN A 1 101 ? -0.723 -2.476 9.503 1.00 87.81 101 GLN A O 1
ATOM 811 N N . VAL A 1 102 ? -1.828 -1.547 7.776 1.00 92.12 102 VAL A N 1
ATOM 812 C CA . VAL A 1 102 ? -1.905 -2.730 6.930 1.00 92.12 102 VAL A CA 1
ATOM 813 C C . VAL A 1 102 ? -0.894 -2.522 5.816 1.00 92.12 102 VAL A C 1
ATOM 815 O O . VAL A 1 102 ? -0.953 -1.515 5.109 1.00 92.12 102 VAL A O 1
ATOM 818 N N . ILE A 1 103 ? 0.063 -3.434 5.698 1.00 90.31 103 ILE A N 1
ATOM 819 C CA . ILE A 1 103 ? 1.198 -3.288 4.789 1.00 90.31 103 ILE A CA 1
ATOM 820 C C . ILE A 1 103 ? 1.301 -4.558 3.955 1.00 90.31 103 ILE A C 1
ATOM 822 O O . ILE A 1 103 ? 1.359 -5.652 4.514 1.00 90.31 103 ILE A O 1
ATOM 826 N N . GLY A 1 104 ? 1.344 -4.410 2.634 1.00 92.38 104 GLY A N 1
ATOM 827 C CA . GLY A 1 104 ? 1.702 -5.471 1.698 1.00 92.38 104 GLY A CA 1
ATOM 828 C C . GLY A 1 104 ? 2.906 -5.050 0.876 1.00 92.38 104 GLY A C 1
ATOM 829 O O . GLY A 1 104 ? 2.867 -3.996 0.244 1.00 92.38 104 GLY A O 1
ATOM 830 N N . ILE A 1 105 ? 3.960 -5.864 0.861 1.00 90.38 105 ILE A N 1
ATOM 831 C CA . ILE A 1 105 ? 5.166 -5.584 0.070 1.00 90.38 105 ILE A CA 1
ATOM 832 C C . ILE A 1 105 ? 5.455 -6.757 -0.857 1.00 90.38 105 ILE A C 1
ATOM 834 O O . ILE A 1 105 ? 5.552 -7.895 -0.405 1.00 90.38 105 ILE A O 1
ATOM 838 N N . ASN A 1 106 ? 5.642 -6.478 -2.145 1.00 90.69 106 ASN A N 1
ATOM 839 C CA . ASN A 1 106 ? 6.135 -7.447 -3.117 1.00 90.69 106 ASN A CA 1
ATOM 840 C C . ASN A 1 106 ? 7.486 -6.982 -3.672 1.00 90.69 106 ASN A C 1
ATOM 842 O O . ASN A 1 106 ? 7.576 -6.063 -4.488 1.00 90.69 106 ASN A O 1
ATOM 846 N N . THR A 1 107 ? 8.550 -7.646 -3.221 1.00 86.44 107 THR A N 1
ATOM 847 C CA . THR A 1 107 ? 9.935 -7.439 -3.680 1.00 86.44 107 THR A CA 1
ATOM 848 C C . THR A 1 107 ? 10.381 -8.479 -4.711 1.00 86.44 107 THR A C 1
ATOM 850 O O . THR A 1 107 ? 11.534 -8.469 -5.149 1.00 86.44 107 THR A O 1
ATOM 853 N N . LYS A 1 108 ? 9.478 -9.391 -5.098 1.00 86.00 108 LYS A N 1
ATOM 854 C CA . LYS A 1 108 ? 9.762 -10.573 -5.925 1.00 86.00 108 LYS A CA 1
ATOM 855 C C . LYS A 1 108 ? 9.519 -10.323 -7.418 1.00 86.00 108 LYS A C 1
ATOM 857 O O . LYS A 1 108 ? 9.648 -11.249 -8.216 1.00 86.00 108 LYS A O 1
ATOM 862 N N . LEU A 1 109 ? 9.177 -9.092 -7.808 1.00 83.44 109 LEU A N 1
ATOM 863 C CA . LEU A 1 109 ? 9.013 -8.731 -9.212 1.00 83.44 109 LEU A CA 1
ATOM 864 C C . LEU A 1 109 ? 10.332 -8.869 -9.991 1.00 83.44 109 LEU A C 1
ATOM 866 O O . LEU A 1 109 ? 11.411 -8.578 -9.457 1.00 83.44 109 LEU A O 1
ATOM 870 N N . PRO A 1 110 ? 10.262 -9.288 -11.269 1.00 83.31 110 PRO A N 1
ATOM 871 C CA . PRO A 1 110 ? 11.442 -9.384 -12.112 1.00 83.31 110 PRO A CA 1
ATOM 872 C C . PRO A 1 110 ? 12.061 -8.004 -12.349 1.00 83.31 110 PRO A C 1
ATOM 874 O O . PRO A 1 110 ? 11.374 -6.984 -12.424 1.00 83.31 110 PRO A O 1
ATOM 877 N N . VAL A 1 111 ? 13.384 -7.981 -12.514 1.00 84.19 111 VAL A N 1
ATOM 878 C CA . VAL A 1 111 ? 14.093 -6.774 -12.941 1.00 84.19 111 VAL A CA 1
ATOM 879 C C . VAL A 1 111 ? 13.735 -6.492 -14.398 1.00 84.19 111 VAL A C 1
ATOM 881 O O . VAL A 1 111 ? 13.944 -7.333 -15.272 1.00 84.19 111 VAL A O 1
ATOM 884 N N . ILE A 1 112 ? 13.233 -5.291 -14.668 1.00 84.69 112 ILE A N 1
ATOM 885 C CA . ILE A 1 112 ? 12.970 -4.817 -16.023 1.00 84.69 112 ILE A CA 1
ATOM 886 C C . ILE A 1 112 ? 14.306 -4.394 -16.628 1.00 84.69 112 ILE A C 1
ATOM 888 O O . ILE A 1 112 ? 14.879 -3.362 -16.263 1.00 84.69 112 ILE A O 1
ATOM 892 N N . VAL A 1 113 ? 14.803 -5.202 -17.562 1.00 85.12 113 VAL A N 1
ATOM 893 C CA . VAL A 1 113 ? 16.039 -4.918 -18.291 1.00 85.12 113 VAL A CA 1
ATOM 894 C C . VAL A 1 113 ? 15.736 -3.924 -19.407 1.00 85.12 113 VAL A C 1
ATOM 896 O O . VAL A 1 113 ? 15.213 -4.296 -20.454 1.00 85.12 113 VAL A O 1
ATOM 899 N N . ARG A 1 114 ? 16.053 -2.644 -19.186 1.00 82.56 114 ARG A N 1
ATOM 900 C CA . ARG A 1 114 ? 15.913 -1.599 -20.217 1.00 82.56 114 ARG A CA 1
ATOM 901 C C . ARG A 1 114 ? 17.126 -1.534 -21.133 1.00 82.56 114 ARG A C 1
ATOM 903 O O . ARG A 1 114 ? 16.994 -1.160 -22.294 1.00 82.56 114 ARG A O 1
ATOM 910 N N . ASN A 1 115 ? 18.305 -1.884 -20.621 1.00 83.50 115 ASN A N 1
ATOM 911 C CA . ASN A 1 115 ? 19.523 -1.959 -21.413 1.00 83.50 115 ASN A CA 1
ATOM 912 C C . ASN A 1 115 ? 20.428 -3.077 -20.888 1.00 83.50 115 ASN A C 1
ATOM 914 O O . ASN A 1 115 ? 20.966 -2.997 -19.788 1.00 83.50 115 ASN A O 1
ATOM 918 N N . ALA A 1 116 ? 20.643 -4.110 -21.704 1.00 83.06 116 ALA A N 1
ATOM 919 C CA . ALA A 1 116 ? 21.500 -5.237 -21.338 1.00 83.06 116 ALA A CA 1
ATOM 920 C C . ALA A 1 116 ? 22.986 -4.857 -21.172 1.00 83.06 116 ALA A C 1
ATOM 922 O O . ALA A 1 116 ? 23.721 -5.564 -20.492 1.00 83.06 116 ALA A O 1
ATOM 923 N N . LYS A 1 117 ? 23.434 -3.752 -21.783 1.00 86.50 117 LYS A N 1
ATOM 924 C CA . LYS A 1 117 ? 24.821 -3.260 -21.713 1.00 86.50 117 LYS A CA 1
ATOM 925 C C . LYS A 1 117 ? 25.050 -2.238 -20.599 1.00 86.50 117 LYS A C 1
ATOM 927 O O . LYS A 1 117 ? 26.193 -1.914 -20.308 1.00 86.50 117 LYS A O 1
ATOM 932 N N . ASP A 1 118 ? 23.979 -1.708 -20.016 1.00 81.38 118 ASP A N 1
ATOM 933 C CA . ASP A 1 118 ? 24.030 -0.638 -19.024 1.00 81.38 118 ASP A CA 1
ATOM 934 C C . ASP A 1 118 ? 23.025 -0.940 -17.911 1.00 81.38 118 ASP A C 1
ATOM 936 O O . ASP A 1 118 ? 21.861 -0.531 -17.951 1.00 81.38 118 ASP A O 1
ATOM 940 N N . SER A 1 119 ? 23.487 -1.700 -16.916 1.00 78.62 119 SER A N 1
ATOM 941 C CA . SER A 1 119 ? 22.653 -2.159 -15.807 1.00 78.62 119 SER A CA 1
ATOM 942 C C . SER A 1 119 ? 22.135 -1.027 -14.924 1.00 78.62 119 SER A C 1
ATOM 944 O O . SER A 1 119 ? 21.157 -1.244 -14.214 1.00 78.62 119 SER A O 1
ATOM 946 N N . SER A 1 120 ? 22.729 0.173 -14.992 1.00 73.56 120 SER A N 1
ATOM 947 C CA . SER A 1 120 ? 22.250 1.355 -14.258 1.00 73.56 120 SER A CA 1
ATOM 948 C C . SER A 1 120 ? 20.855 1.806 -14.706 1.00 73.56 120 SER A C 1
ATOM 950 O O . SER A 1 120 ? 20.139 2.474 -13.966 1.00 73.56 120 SER A O 1
ATOM 952 N N . LYS A 1 121 ? 20.432 1.393 -15.908 1.00 75.06 121 LYS A N 1
ATOM 953 C CA . LYS A 1 121 ? 19.112 1.703 -16.474 1.00 75.06 121 LYS A CA 1
ATOM 954 C C . LYS A 1 121 ? 18.063 0.634 -16.188 1.00 75.06 121 LYS A C 1
ATOM 956 O O . LYS A 1 121 ? 16.900 0.816 -16.558 1.00 75.06 121 LYS A O 1
ATOM 961 N N . ASN A 1 122 ? 18.454 -0.485 -15.582 1.00 82.06 122 ASN A N 1
ATOM 962 C CA . ASN A 1 122 ? 17.527 -1.556 -15.242 1.00 82.06 122 ASN A CA 1
ATOM 963 C C . ASN A 1 122 ? 16.717 -1.175 -14.003 1.00 82.06 122 ASN A C 1
ATOM 965 O O . ASN A 1 122 ? 17.239 -0.585 -13.061 1.00 82.06 122 ASN A O 1
ATOM 969 N N . ILE A 1 123 ? 15.434 -1.530 -13.998 1.00 78.31 123 ILE A N 1
ATOM 970 C CA . ILE A 1 123 ? 14.510 -1.151 -12.927 1.00 78.31 123 ILE A CA 1
ATOM 971 C C . ILE A 1 123 ? 14.142 -2.385 -12.121 1.00 78.31 123 ILE A C 1
ATOM 973 O O . ILE A 1 123 ? 13.637 -3.365 -12.668 1.00 78.31 123 ILE A O 1
ATOM 977 N N . ARG A 1 124 ? 14.352 -2.319 -10.806 1.00 82.69 124 ARG A N 1
ATOM 978 C CA . ARG A 1 124 ? 13.772 -3.270 -9.859 1.00 82.69 124 ARG A CA 1
ATOM 979 C C . ARG A 1 124 ? 12.508 -2.657 -9.273 1.00 82.69 124 ARG A C 1
ATOM 981 O O . ARG A 1 124 ? 12.588 -1.807 -8.392 1.00 82.69 124 ARG A O 1
ATOM 988 N N . SER A 1 125 ? 11.358 -3.092 -9.770 1.00 83.06 125 SER A N 1
ATOM 989 C CA . SER A 1 125 ? 10.070 -2.663 -9.232 1.00 83.06 125 SER A CA 1
ATOM 990 C C . SER A 1 125 ? 9.827 -3.296 -7.866 1.00 83.06 125 SER A C 1
ATOM 992 O O . SER A 1 125 ? 10.084 -4.483 -7.668 1.00 83.06 125 SER A O 1
ATOM 994 N N . ILE A 1 126 ? 9.317 -2.496 -6.935 1.00 85.19 126 ILE A N 1
ATOM 995 C CA . ILE A 1 126 ? 8.794 -2.958 -5.651 1.00 85.19 126 ILE A CA 1
ATOM 996 C C . ILE A 1 126 ? 7.373 -2.425 -5.555 1.00 85.19 126 ILE A C 1
ATOM 998 O O . ILE A 1 126 ? 7.145 -1.228 -5.739 1.00 85.19 126 ILE A O 1
ATOM 1002 N N . GLU A 1 127 ? 6.422 -3.314 -5.299 1.00 87.31 127 GLU A N 1
ATOM 1003 C CA . GLU A 1 127 ? 5.033 -2.920 -5.085 1.00 87.31 127 GLU A CA 1
ATOM 1004 C C . GLU A 1 127 ? 4.762 -2.806 -3.594 1.00 87.31 127 GLU A C 1
ATOM 1006 O O . GLU A 1 127 ? 5.159 -3.663 -2.800 1.00 87.31 127 GLU A O 1
ATOM 1011 N N . TYR A 1 128 ? 4.075 -1.729 -3.231 1.00 86.12 128 TYR A N 1
ATOM 1012 C CA . TYR A 1 128 ? 3.754 -1.387 -1.859 1.00 86.12 128 TYR A CA 1
ATOM 1013 C C . TYR A 1 128 ? 2.268 -1.049 -1.769 1.00 86.12 128 TYR A C 1
ATOM 1015 O O . TYR A 1 128 ? 1.787 -0.130 -2.432 1.00 86.12 128 TYR A O 1
ATOM 1023 N N . LEU A 1 129 ? 1.545 -1.806 -0.951 1.00 88.94 129 LEU A N 1
ATOM 1024 C CA . LEU A 1 129 ? 0.148 -1.570 -0.619 1.00 88.94 129 LEU A CA 1
ATOM 1025 C C . LEU A 1 129 ? 0.065 -1.124 0.834 1.00 88.94 129 LEU A C 1
ATOM 1027 O O . LEU A 1 129 ? 0.619 -1.767 1.726 1.00 88.94 129 LEU A O 1
ATOM 1031 N N . TYR A 1 130 ? -0.649 -0.028 1.064 1.00 85.88 130 TYR A N 1
ATOM 1032 C CA . TYR A 1 130 ? -0.757 0.586 2.377 1.00 85.88 130 TYR A CA 1
ATOM 1033 C C . TYR A 1 130 ? -2.181 0.997 2.690 1.00 85.88 130 TYR A C 1
ATOM 1035 O O . TYR A 1 130 ? -2.913 1.488 1.831 1.00 85.88 130 TYR A O 1
ATOM 1043 N N . GLY A 1 131 ? -2.559 0.795 3.942 1.00 85.50 131 GLY A N 1
ATOM 1044 C CA . GLY A 1 131 ? -3.833 1.219 4.480 1.00 85.50 131 GLY A CA 1
ATOM 1045 C C . GLY A 1 131 ? -3.717 1.393 5.980 1.00 85.50 131 GLY A C 1
ATOM 1046 O O . GLY A 1 131 ? -2.874 0.781 6.634 1.00 85.50 131 GLY A O 1
ATOM 1047 N N . GLU A 1 132 ? -4.579 2.230 6.529 1.00 85.19 132 GLU A N 1
ATOM 1048 C CA . GLU A 1 132 ? -4.613 2.509 7.956 1.00 85.19 132 GLU A CA 1
ATOM 1049 C C . GLU A 1 132 ? -5.991 2.181 8.508 1.00 85.19 132 GLU A C 1
ATOM 1051 O O . GLU A 1 132 ? -7.015 2.393 7.855 1.00 85.19 132 GLU A O 1
ATOM 1056 N N . TYR A 1 133 ? -6.016 1.682 9.737 1.00 87.88 133 TYR A N 1
ATOM 1057 C CA . TYR A 1 133 ? -7.246 1.508 10.490 1.00 87.88 133 TYR A CA 1
ATOM 1058 C C . TYR A 1 133 ? -7.028 1.899 11.945 1.00 87.88 133 TYR A C 1
ATOM 1060 O O . TYR A 1 133 ? -6.136 1.382 12.613 1.00 87.88 133 TYR A O 1
ATOM 1068 N N . GLY A 1 134 ? -7.865 2.795 12.455 1.00 83.44 134 GLY A N 1
ATOM 1069 C CA . GLY A 1 134 ? -7.809 3.251 13.836 1.00 83.44 134 GLY A CA 1
ATOM 1070 C C . GLY A 1 134 ? -9.126 3.042 14.551 1.00 83.44 134 GLY A C 1
ATOM 1071 O O . GLY A 1 134 ? -10.182 3.405 14.039 1.00 83.44 134 GLY A O 1
ATOM 1072 N N . ARG A 1 135 ? -9.054 2.523 15.778 1.00 77.38 135 ARG A N 1
ATOM 1073 C CA . ARG A 1 135 ? -10.173 2.533 16.731 1.00 77.38 135 ARG A CA 1
ATOM 1074 C C . ARG A 1 135 ? -9.918 3.524 17.874 1.00 77.38 135 ARG A C 1
ATOM 1076 O O . ARG A 1 135 ? -10.254 3.253 19.025 1.00 77.38 135 ARG A O 1
ATOM 1083 N N . SER A 1 136 ? -9.258 4.634 17.543 1.00 68.00 136 SER A N 1
ATOM 1084 C CA . SER A 1 136 ? -8.884 5.742 18.426 1.00 68.00 136 SER A CA 1
ATOM 1085 C C . SER A 1 136 ? -9.195 7.074 17.735 1.00 68.00 136 SER A C 1
ATOM 1087 O O . SER A 1 136 ? -9.154 7.168 16.510 1.00 68.00 136 SER A O 1
ATOM 1089 N N . SER A 1 137 ? -9.504 8.103 18.523 1.00 58.16 137 SER A N 1
ATOM 1090 C CA . SER A 1 137 ? -9.744 9.476 18.060 1.00 58.16 137 SER A CA 1
ATOM 1091 C C . SER A 1 137 ? -8.466 10.229 17.680 1.00 58.16 137 SER A C 1
ATOM 1093 O O . SER A 1 137 ? -8.549 11.268 17.032 1.00 58.16 137 SER A O 1
ATOM 1095 N N . THR A 1 138 ? -7.295 9.732 18.089 1.00 59.62 138 THR A N 1
ATOM 1096 C CA . THR A 1 138 ? -6.022 10.454 17.960 1.00 59.62 138 THR A CA 1
ATOM 1097 C C . THR A 1 138 ? -5.006 9.589 17.220 1.00 59.62 138 THR A C 1
ATOM 1099 O O . THR A 1 138 ? -4.559 8.591 17.798 1.00 59.62 138 THR A O 1
ATOM 1102 N N . PRO A 1 139 ? -4.643 9.926 15.966 1.00 58.75 139 PRO A N 1
ATOM 1103 C CA . PRO A 1 139 ? -3.603 9.218 15.228 1.00 58.75 139 PRO A CA 1
ATOM 1104 C C . PRO A 1 139 ? -2.315 9.211 16.052 1.00 58.75 139 PRO A C 1
ATOM 1106 O O . PRO A 1 139 ? -1.776 10.264 16.382 1.00 58.75 139 PRO A O 1
ATOM 1109 N N . GLY A 1 140 ? -1.858 8.026 16.452 1.00 60.78 140 GLY A N 1
ATOM 1110 C CA . GLY A 1 140 ? -0.558 7.888 17.101 1.00 60.78 140 GLY A CA 1
ATOM 1111 C C . GLY A 1 140 ? 0.559 8.067 16.075 1.00 60.78 140 GLY A C 1
ATOM 1112 O O . GLY A 1 140 ? 0.387 7.708 14.911 1.00 60.78 140 GLY A O 1
ATOM 1113 N N . THR A 1 141 ? 1.715 8.582 16.495 1.00 64.62 141 THR A N 1
ATOM 1114 C CA . THR A 1 141 ? 2.908 8.597 15.640 1.00 64.62 141 THR A CA 1
ATOM 1115 C C . THR A 1 141 ? 3.342 7.159 15.385 1.00 64.62 141 THR A C 1
ATOM 1117 O O . THR A 1 141 ? 3.726 6.441 16.308 1.00 64.62 141 THR A O 1
ATOM 1120 N N . LEU A 1 142 ? 3.237 6.720 14.134 1.00 68.00 142 LEU A N 1
ATOM 1121 C CA . LEU A 1 142 ? 3.604 5.365 13.744 1.00 68.00 142 LEU A CA 1
ATOM 1122 C C . LEU A 1 142 ? 5.128 5.277 13.557 1.00 68.00 142 LEU A C 1
ATOM 1124 O O . LEU A 1 142 ? 5.716 6.178 12.950 1.00 68.00 142 LEU A O 1
ATOM 1128 N N . PRO A 1 143 ? 5.785 4.225 14.074 1.00 68.69 143 PRO A N 1
ATOM 1129 C CA . PRO A 1 143 ? 7.231 4.080 13.955 1.00 68.69 143 PRO A CA 1
ATOM 1130 C C . PRO A 1 143 ? 7.677 3.865 12.501 1.00 68.69 143 PRO A C 1
ATOM 1132 O O . PRO A 1 143 ? 6.952 3.305 11.680 1.00 68.69 143 PRO A O 1
ATOM 1135 N N . ILE A 1 144 ? 8.913 4.260 12.194 1.00 71.06 144 ILE A N 1
ATOM 1136 C CA . ILE A 1 144 ? 9.551 4.060 10.883 1.00 71.06 144 ILE A CA 1
ATOM 1137 C C . ILE A 1 144 ? 9.726 2.554 10.604 1.00 71.06 144 ILE A C 1
ATOM 1139 O O . ILE A 1 144 ? 9.922 1.763 11.535 1.00 71.06 144 ILE A O 1
ATOM 1143 N N . ILE A 1 145 ? 9.600 2.132 9.342 1.00 72.06 145 ILE A N 1
ATOM 1144 C CA . ILE A 1 145 ? 9.893 0.758 8.899 1.00 72.06 145 ILE A CA 1
ATOM 1145 C C . ILE A 1 145 ? 11.337 0.737 8.386 1.00 72.06 145 ILE A C 1
ATOM 1147 O O . ILE A 1 145 ? 11.657 1.323 7.359 1.00 72.06 145 ILE A O 1
ATOM 1151 N N . ALA A 1 146 ? 12.244 0.080 9.105 1.00 70.12 146 ALA A N 1
ATOM 1152 C CA . ALA A 1 146 ? 13.653 0.039 8.701 1.00 70.12 146 ALA A CA 1
ATOM 1153 C C . ALA A 1 146 ? 13.909 -0.880 7.490 1.00 70.12 146 ALA A C 1
ATOM 1155 O O . ALA A 1 146 ? 14.928 -0.757 6.813 1.00 70.12 146 ALA A O 1
ATOM 1156 N N . GLU A 1 147 ? 12.986 -1.799 7.213 1.00 70.06 147 GLU A N 1
ATOM 1157 C CA . GLU A 1 147 ? 13.147 -2.860 6.225 1.00 70.06 147 GLU A CA 1
ATOM 1158 C C . GLU A 1 147 ? 12.469 -2.485 4.901 1.00 70.06 147 GLU A C 1
ATOM 1160 O O . GLU A 1 147 ? 11.245 -2.442 4.799 1.00 70.06 147 GLU A O 1
ATOM 1165 N N . GLY A 1 148 ? 13.281 -2.230 3.872 1.00 75.00 148 GLY A N 1
ATOM 1166 C CA . GLY A 1 148 ? 12.818 -1.974 2.507 1.00 75.00 148 GLY A CA 1
ATOM 1167 C C . GLY A 1 148 ? 12.370 -0.533 2.228 1.00 75.00 148 GLY A C 1
ATOM 1168 O O . GLY A 1 148 ? 12.501 0.358 3.073 1.00 75.00 148 GLY A O 1
ATOM 1169 N N . PRO A 1 149 ? 11.907 -0.269 0.996 1.00 80.19 149 PRO A N 1
ATOM 1170 C CA . PRO A 1 149 ? 11.284 0.996 0.655 1.00 80.19 149 PRO A CA 1
ATOM 1171 C C . PRO A 1 149 ? 9.850 1.048 1.187 1.00 80.19 149 PRO A C 1
ATOM 1173 O O . PRO A 1 149 ? 9.093 0.086 1.052 1.00 80.19 149 PRO A O 1
ATOM 1176 N N . TYR A 1 150 ? 9.456 2.181 1.756 1.00 81.94 150 TYR A N 1
ATOM 1177 C CA . TYR A 1 150 ? 8.073 2.413 2.156 1.00 81.94 150 TYR A CA 1
ATOM 1178 C C . TYR A 1 150 ? 7.740 3.908 2.146 1.00 81.94 150 TYR A C 1
ATOM 1180 O O . TYR A 1 150 ? 8.617 4.769 2.246 1.00 81.94 150 TYR A O 1
ATOM 1188 N N . ILE A 1 151 ? 6.452 4.218 2.013 1.00 83.94 151 ILE A N 1
ATOM 1189 C CA . ILE A 1 151 ? 5.930 5.585 2.061 1.00 83.94 151 ILE A CA 1
ATOM 1190 C C . ILE A 1 151 ? 5.042 5.690 3.296 1.00 83.94 151 ILE A C 1
ATOM 1192 O O . ILE A 1 151 ? 4.044 4.975 3.408 1.00 83.94 151 ILE A O 1
ATOM 1196 N N . GLN A 1 152 ? 5.413 6.568 4.226 1.00 81.62 152 GLN A N 1
ATOM 1197 C CA . GLN A 1 152 ? 4.584 6.902 5.376 1.00 81.62 152 GLN A CA 1
ATOM 1198 C C . GLN A 1 152 ? 3.644 8.050 5.025 1.00 81.62 152 GLN A C 1
ATOM 1200 O O . GLN A 1 152 ? 4.061 9.047 4.433 1.00 81.62 152 GLN A O 1
ATOM 1205 N N . LEU A 1 153 ? 2.389 7.921 5.446 1.00 81.25 153 LEU A N 1
ATOM 1206 C CA . LEU A 1 153 ? 1.404 8.991 5.408 1.00 81.25 153 LEU A CA 1
ATOM 1207 C C . LEU A 1 153 ? 1.088 9.416 6.835 1.00 81.25 153 LEU A C 1
ATOM 1209 O O . LEU A 1 153 ? 0.774 8.580 7.674 1.00 81.25 153 LEU A O 1
ATOM 1213 N N . ILE A 1 154 ? 1.197 10.711 7.121 1.00 79.56 154 ILE A N 1
ATOM 1214 C CA . ILE A 1 154 ? 0.823 11.278 8.417 1.00 79.56 154 ILE A CA 1
ATOM 1215 C C . ILE A 1 154 ? -0.349 12.231 8.178 1.00 79.56 154 ILE A C 1
ATOM 1217 O O . ILE A 1 154 ? -0.160 13.272 7.537 1.00 79.56 154 ILE A O 1
ATOM 1221 N N . PRO A 1 155 ? -1.562 11.899 8.654 1.00 76.75 155 PRO A N 1
ATOM 1222 C CA . PRO A 1 155 ? -2.705 12.787 8.522 1.00 76.75 155 PRO A CA 1
ATOM 1223 C C . PRO A 1 155 ? -2.482 14.066 9.336 1.00 76.75 155 PRO A C 1
ATOM 1225 O O . PRO A 1 155 ? -2.105 14.037 10.507 1.00 76.75 155 PRO A O 1
ATOM 1228 N N . GLN A 1 156 ? -2.751 15.199 8.703 1.00 81.50 156 GLN A N 1
ATOM 1229 C CA . GLN A 1 156 ? -2.842 16.523 9.308 1.00 81.50 156 GLN A CA 1
ATOM 1230 C C . GLN A 1 156 ? -4.281 17.034 9.148 1.00 81.50 156 GLN A C 1
ATOM 1232 O O . GLN A 1 156 ? -5.089 16.418 8.458 1.00 81.50 156 GLN A O 1
ATOM 1237 N N . LYS A 1 157 ? -4.609 18.180 9.759 1.00 79.88 157 LYS A N 1
ATOM 1238 C CA . LYS A 1 157 ? -5.980 18.725 9.779 1.00 79.88 157 LYS A CA 1
ATOM 1239 C C . LYS A 1 157 ? -6.666 18.733 8.401 1.00 79.88 157 LYS A C 1
ATOM 1241 O O . LYS A 1 157 ? -7.779 18.240 8.292 1.00 79.88 157 LYS A O 1
ATOM 1246 N N . ASP A 1 158 ? -5.981 19.244 7.376 1.00 84.75 158 ASP A N 1
ATOM 1247 C CA . ASP A 1 158 ? -6.516 19.395 6.010 1.00 84.75 158 ASP A CA 1
ATOM 1248 C C . ASP A 1 158 ? -5.545 18.864 4.936 1.00 84.75 158 ASP A C 1
ATOM 1250 O O . ASP A 1 158 ? -5.583 19.275 3.773 1.00 84.75 158 ASP A O 1
ATOM 1254 N N . SER A 1 159 ? -4.586 18.021 5.327 1.00 88.06 159 SER A N 1
ATOM 1255 C CA . SER A 1 159 ? -3.531 17.536 4.433 1.00 88.06 159 SER A CA 1
ATOM 1256 C C . SER A 1 159 ? -2.894 16.247 4.946 1.00 88.06 159 SER A C 1
ATOM 1258 O O . SER A 1 159 ? -3.203 15.786 6.039 1.00 88.06 159 SER A O 1
ATOM 1260 N N . TYR A 1 160 ? -1.984 15.686 4.165 1.00 86.00 160 TYR A N 1
ATOM 1261 C CA . TYR A 1 160 ? -1.153 14.548 4.516 1.00 86.00 160 TYR A CA 1
ATOM 1262 C C . TYR A 1 160 ? 0.306 14.945 4.346 1.00 86.00 160 TYR A C 1
ATOM 1264 O O . TYR A 1 160 ? 0.690 15.460 3.294 1.00 86.00 160 TYR A O 1
ATOM 1272 N N . GLN A 1 161 ? 1.121 14.676 5.358 1.00 87.12 161 GLN A N 1
ATOM 1273 C CA . GLN A 1 161 ? 2.565 14.641 5.176 1.00 87.12 161 GLN A CA 1
ATOM 1274 C C . GLN A 1 161 ? 2.937 13.279 4.588 1.00 87.12 161 GLN A C 1
ATOM 1276 O O . GLN A 1 161 ? 2.494 12.242 5.083 1.00 87.12 161 GLN A O 1
ATOM 1281 N N . ILE A 1 162 ? 3.725 13.293 3.523 1.00 88.31 162 ILE A N 1
ATOM 1282 C CA . ILE A 1 162 ? 4.210 12.119 2.808 1.00 88.31 162 ILE A CA 1
ATOM 1283 C C . ILE A 1 162 ? 5.707 12.033 3.074 1.00 88.31 162 ILE A C 1
ATOM 1285 O O . ILE A 1 162 ? 6.454 12.925 2.677 1.00 88.31 162 ILE A O 1
ATOM 1289 N N . LEU A 1 163 ? 6.140 10.962 3.732 1.00 86.75 163 LEU A N 1
ATOM 1290 C CA . LEU A 1 163 ? 7.545 10.728 4.046 1.00 86.75 163 LEU A CA 1
ATOM 1291 C C . LEU A 1 163 ? 8.004 9.439 3.354 1.00 86.75 163 LEU A C 1
ATOM 1293 O O . LEU A 1 163 ? 7.647 8.344 3.802 1.00 86.75 163 LEU A O 1
ATOM 1297 N N . PRO A 1 164 ? 8.753 9.533 2.244 1.00 88.00 164 PRO A N 1
ATOM 1298 C CA . PRO A 1 164 ? 9.367 8.369 1.633 1.00 88.00 164 PRO A CA 1
ATOM 1299 C C . PRO A 1 164 ? 10.623 7.939 2.385 1.00 88.00 164 PRO A C 1
ATOM 1301 O O . PRO A 1 164 ? 11.428 8.769 2.823 1.00 88.00 164 PRO A O 1
ATOM 1304 N N . TYR A 1 165 ? 10.818 6.627 2.444 1.00 86.00 165 TYR A N 1
ATOM 1305 C CA . TYR A 1 165 ? 11.997 5.998 3.009 1.00 86.00 165 TYR A CA 1
ATOM 1306 C C . TYR A 1 165 ? 12.465 4.842 2.127 1.00 86.00 165 TYR A C 1
ATOM 1308 O O . TYR A 1 165 ? 11.660 4.087 1.588 1.00 86.00 165 TYR A O 1
ATOM 1316 N N . ILE A 1 166 ? 13.780 4.679 2.039 1.00 84.94 166 ILE A N 1
ATOM 1317 C CA . ILE A 1 166 ? 14.488 3.556 1.433 1.00 84.94 166 ILE A CA 1
ATOM 1318 C C . ILE A 1 166 ? 15.406 2.992 2.522 1.00 84.94 166 ILE A C 1
ATOM 1320 O O . ILE A 1 166 ? 16.366 3.649 2.924 1.00 84.94 166 ILE A O 1
ATOM 1324 N N . TYR A 1 167 ? 15.084 1.806 3.048 1.00 83.88 167 TYR A N 1
ATOM 1325 C CA . TYR A 1 167 ? 15.825 1.164 4.148 1.00 83.88 167 TYR A CA 1
ATOM 1326 C C . TYR A 1 167 ? 16.002 2.087 5.370 1.00 83.88 167 TYR A C 1
ATOM 1328 O O . TYR A 1 167 ? 17.107 2.296 5.873 1.00 83.88 167 TYR A O 1
ATOM 1336 N N . GLY A 1 168 ? 14.902 2.712 5.805 1.00 82.94 168 GLY A N 1
ATOM 1337 C CA . GLY A 1 168 ? 14.872 3.615 6.961 1.00 82.94 168 GLY A CA 1
ATOM 1338 C C . GLY A 1 168 ? 15.517 4.993 6.754 1.00 82.94 168 GLY A C 1
ATOM 1339 O O . GLY A 1 168 ? 15.544 5.785 7.694 1.00 82.94 168 GLY A O 1
ATOM 1340 N N . LYS A 1 169 ? 16.017 5.314 5.553 1.00 85.69 169 LYS A N 1
ATOM 1341 C CA . LYS A 1 169 ? 16.598 6.627 5.218 1.00 85.69 169 LYS A CA 1
ATOM 1342 C C . LYS A 1 169 ? 15.761 7.350 4.173 1.00 85.69 169 LYS A C 1
ATOM 1344 O O . LYS A 1 169 ? 15.143 6.706 3.334 1.00 85.69 169 LYS A O 1
ATOM 1349 N N . HIS A 1 170 ? 15.769 8.678 4.184 1.00 85.44 170 HIS A N 1
ATOM 1350 C CA . HIS A 1 170 ? 15.149 9.445 3.104 1.00 85.44 170 HIS A CA 1
ATOM 1351 C C . HIS A 1 170 ? 15.888 9.215 1.772 1.00 85.44 170 HIS A C 1
ATOM 1353 O O . HIS A 1 170 ? 17.115 9.069 1.783 1.00 85.44 170 HIS A O 1
ATOM 1359 N N . PRO A 1 171 ? 15.164 9.148 0.639 1.00 85.94 171 PRO A N 1
ATOM 1360 C CA . PRO A 1 171 ? 15.772 8.946 -0.671 1.00 85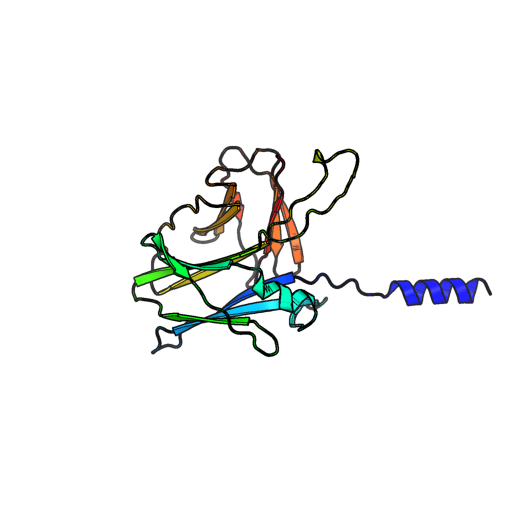.94 171 PRO A CA 1
ATOM 1361 C C . PRO A 1 171 ? 16.543 10.196 -1.136 1.00 85.94 171 PRO A C 1
ATOM 1363 O O . PRO A 1 171 ? 16.448 11.264 -0.529 1.00 85.94 171 PRO A O 1
ATOM 1366 N N . THR A 1 172 ? 17.338 10.062 -2.202 1.00 82.19 172 THR A N 1
ATOM 1367 C CA . THR A 1 172 ? 18.187 11.152 -2.716 1.00 82.19 172 THR A CA 1
ATOM 1368 C C . THR A 1 172 ? 17.360 12.284 -3.340 1.00 82.19 172 THR A C 1
ATOM 1370 O O . THR A 1 172 ? 16.192 12.088 -3.684 1.00 82.19 172 THR A O 1
ATOM 1373 N N . LYS A 1 173 ? 17.963 13.469 -3.526 1.00 77.75 173 LYS A N 1
ATOM 1374 C CA . LYS A 1 173 ? 17.266 14.672 -4.033 1.00 77.75 173 LYS A CA 1
ATOM 1375 C C . LYS A 1 173 ? 16.736 14.527 -5.465 1.00 77.75 173 LYS A C 1
ATOM 1377 O O . LYS A 1 173 ? 15.885 15.292 -5.899 1.00 77.75 173 LYS A O 1
ATOM 1382 N N . GLU A 1 174 ? 17.258 13.561 -6.209 1.00 82.00 174 GLU A N 1
ATOM 1383 C CA . GLU A 1 174 ? 16.851 13.231 -7.575 1.00 82.00 174 GLU A CA 1
ATOM 1384 C C . GLU A 1 174 ? 15.587 12.356 -7.603 1.00 82.00 174 GLU A C 1
ATOM 1386 O O . GLU A 1 174 ? 15.043 12.066 -8.671 1.00 82.00 174 GLU A O 1
ATOM 1391 N N . SER A 1 175 ? 15.116 11.917 -6.434 1.00 87.50 175 SER A N 1
ATOM 1392 C CA . SER A 1 175 ? 13.912 11.105 -6.309 1.00 87.50 175 SER A CA 1
ATOM 1393 C C . SER A 1 175 ? 12.653 11.957 -6.464 1.00 87.50 175 SER A C 1
ATOM 1395 O O . SER A 1 175 ? 12.626 13.142 -6.133 1.00 87.50 175 SER A O 1
ATOM 1397 N N . THR A 1 176 ? 11.581 11.351 -6.967 1.00 89.62 176 THR A N 1
ATOM 1398 C CA . THR A 1 176 ? 10.301 12.020 -7.226 1.00 89.62 176 THR A CA 1
ATOM 1399 C C . THR A 1 176 ? 9.157 11.222 -6.616 1.00 89.62 176 THR A C 1
ATOM 1401 O O . THR A 1 176 ? 9.040 10.015 -6.832 1.00 89.62 176 THR A O 1
ATOM 1404 N N . ILE A 1 177 ? 8.279 11.904 -5.883 1.00 90.69 177 ILE A N 1
ATOM 1405 C CA . ILE A 1 177 ? 6.969 11.381 -5.503 1.00 90.69 177 ILE A CA 1
ATOM 1406 C C . ILE A 1 177 ? 5.952 11.740 -6.580 1.00 90.69 177 ILE A C 1
ATOM 1408 O O . ILE A 1 177 ? 5.829 12.899 -6.977 1.00 90.69 177 ILE A O 1
ATOM 1412 N N . ARG A 1 178 ? 5.193 10.739 -7.019 1.00 91.25 178 ARG A N 1
ATOM 1413 C CA . ARG A 1 178 ? 4.101 10.872 -7.982 1.00 91.25 178 ARG A CA 1
ATOM 1414 C C . ARG A 1 178 ? 2.798 10.526 -7.289 1.00 91.25 178 ARG A C 1
ATOM 1416 O O . ARG A 1 178 ? 2.697 9.463 -6.679 1.00 91.25 178 ARG A O 1
ATOM 1423 N N . ILE A 1 179 ? 1.821 11.420 -7.356 1.00 89.81 179 ILE A N 1
ATOM 1424 C CA . ILE A 1 179 ? 0.509 11.231 -6.733 1.00 89.81 179 ILE A CA 1
ATOM 1425 C C . ILE A 1 179 ? -0.536 11.188 -7.835 1.00 89.81 179 ILE A C 1
ATOM 1427 O O . ILE A 1 179 ? -0.688 12.166 -8.563 1.00 89.81 179 ILE A O 1
ATOM 1431 N N . PHE A 1 180 ? -1.257 10.077 -7.920 1.00 87.44 180 PHE A N 1
ATOM 1432 C CA . PHE A 1 180 ? -2.402 9.894 -8.802 1.00 87.44 180 PHE A CA 1
ATOM 1433 C C . PHE A 1 1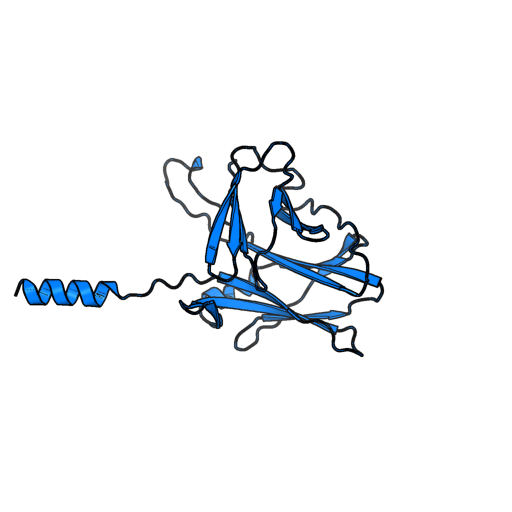80 ? -3.677 10.084 -7.986 1.00 87.44 180 PHE A C 1
ATOM 1435 O O . PHE A 1 180 ? -3.837 9.452 -6.934 1.00 87.44 180 PHE A O 1
ATOM 1442 N N . ASN A 1 181 ? -4.564 10.974 -8.425 1.00 87.94 181 ASN A N 1
ATOM 1443 C CA . ASN A 1 181 ? -5.848 11.183 -7.759 1.00 87.94 181 ASN A CA 1
ATOM 1444 C C . ASN A 1 181 ? -6.887 10.114 -8.170 1.00 87.94 181 ASN A C 1
ATOM 1446 O O . ASN A 1 181 ? -6.617 9.288 -9.041 1.00 87.94 181 ASN A O 1
ATOM 1450 N N . PRO A 1 182 ? -8.101 10.143 -7.590 1.00 84.94 182 PRO A N 1
ATOM 1451 C CA . PRO A 1 182 ? -9.160 9.209 -7.963 1.00 84.94 182 PRO A CA 1
ATOM 1452 C C . PRO A 1 182 ? -9.626 9.291 -9.428 1.00 84.94 182 PRO A C 1
ATOM 1454 O O . PRO A 1 182 ? -10.186 8.311 -9.902 1.00 84.94 182 PRO A O 1
ATOM 1457 N N . GLU A 1 183 ? -9.383 10.407 -10.126 1.00 82.50 183 GLU A N 1
ATOM 1458 C CA . GLU A 1 183 ? -9.638 10.603 -11.572 1.00 82.50 183 GLU A CA 1
ATOM 1459 C C . GLU A 1 183 ? -8.387 10.372 -12.438 1.00 82.50 183 GLU A C 1
ATOM 1461 O O . GLU A 1 183 ? -8.367 10.703 -13.620 1.00 82.50 183 GLU A O 1
ATOM 1466 N N . ASN A 1 184 ? -7.327 9.809 -11.856 1.00 76.06 184 ASN A N 1
ATOM 1467 C CA . ASN A 1 184 ? -6.100 9.422 -12.542 1.00 76.06 184 ASN A CA 1
ATOM 1468 C C . ASN A 1 184 ? -5.232 10.573 -13.109 1.00 76.06 184 ASN A C 1
ATOM 1470 O O . ASN A 1 184 ? -4.340 10.318 -13.920 1.00 76.06 184 ASN A O 1
ATOM 1474 N N . TRP A 1 185 ? -5.416 11.827 -12.671 1.00 81.62 185 TRP A N 1
ATOM 1475 C CA . TRP A 1 185 ? -4.435 12.888 -12.938 1.00 81.62 185 TRP A CA 1
ATOM 1476 C C . TRP A 1 185 ? -3.220 12.753 -12.019 1.00 81.62 185 TRP A C 1
ATOM 1478 O O . TRP A 1 185 ? -3.326 12.306 -10.876 1.00 81.62 18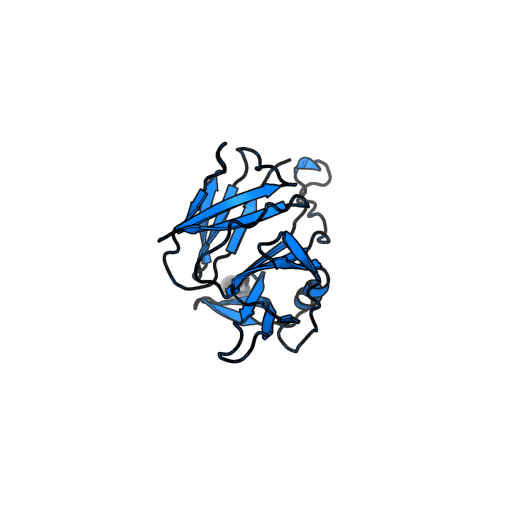5 TRP A O 1
ATOM 1488 N N . GLU A 1 186 ? -2.057 13.167 -12.520 1.00 87.44 186 GLU A N 1
ATOM 1489 C CA . GLU A 1 186 ? -0.767 12.965 -11.864 1.00 87.44 186 GLU A CA 1
ATOM 1490 C C . GLU A 1 186 ? -0.141 14.280 -11.375 1.00 87.44 186 GLU A C 1
ATOM 1492 O O . GLU A 1 186 ? -0.053 15.261 -12.118 1.00 87.44 186 GLU A O 1
ATOM 1497 N N . LYS A 1 187 ? 0.372 14.281 -10.137 1.00 88.94 187 LYS A N 1
ATOM 1498 C CA . LYS A 1 187 ? 1.273 15.314 -9.604 1.00 88.94 187 LYS A CA 1
ATOM 1499 C C . LYS A 1 187 ? 2.675 14.764 -9.403 1.00 88.94 187 LYS A C 1
ATOM 1501 O O . LYS A 1 187 ? 2.832 13.802 -8.659 1.00 88.94 187 LYS A O 1
ATOM 1506 N N . ASN A 1 188 ? 3.682 15.446 -9.941 1.00 90.50 188 ASN A N 1
ATOM 1507 C CA . ASN A 1 188 ? 5.091 15.155 -9.674 1.00 90.50 188 ASN A CA 1
ATOM 1508 C C . ASN A 1 188 ? 5.653 16.129 -8.632 1.00 90.50 188 ASN A C 1
ATOM 1510 O O . ASN A 1 188 ? 5.505 17.344 -8.770 1.00 90.50 188 ASN A O 1
ATOM 1514 N N . ILE A 1 189 ? 6.275 15.594 -7.583 1.00 88.81 189 ILE A N 1
ATOM 1515 C CA . ILE A 1 189 ? 6.854 16.352 -6.472 1.00 88.81 189 ILE A CA 1
ATOM 1516 C C . ILE A 1 189 ? 8.295 15.865 -6.260 1.00 88.81 189 ILE A C 1
ATOM 1518 O O . ILE A 1 189 ? 8.483 14.728 -5.820 1.00 88.81 189 ILE A O 1
ATOM 1522 N N . PRO A 1 190 ? 9.316 16.684 -6.567 1.00 86.69 190 PRO A N 1
ATOM 1523 C CA . PRO A 1 190 ? 10.704 16.359 -6.246 1.00 86.69 190 PRO A CA 1
ATOM 1524 C C . PRO A 1 190 ? 10.885 16.162 -4.737 1.00 86.69 190 PRO A C 1
ATOM 1526 O O . PRO A 1 190 ? 10.319 16.919 -3.944 1.00 86.69 190 PRO A O 1
ATOM 1529 N N . VAL A 1 191 ? 11.668 15.162 -4.333 1.00 82.88 191 VAL A N 1
ATOM 1530 C CA . VAL A 1 191 ? 12.016 14.964 -2.923 1.00 82.88 191 VAL A CA 1
ATOM 1531 C C . VAL A 1 191 ? 13.125 15.952 -2.558 1.00 82.88 191 VAL A C 1
ATOM 1533 O O . VAL A 1 191 ? 14.231 15.882 -3.086 1.00 82.88 191 VAL A O 1
ATOM 1536 N N . ASP A 1 192 ? 12.841 16.893 -1.659 1.00 73.06 192 ASP A N 1
ATOM 1537 C CA . ASP A 1 192 ? 13.862 17.793 -1.119 1.00 73.06 192 ASP A CA 1
ATOM 1538 C C . ASP A 1 192 ? 14.640 17.151 0.048 1.00 73.06 192 ASP A C 1
ATOM 1540 O O . ASP A 1 192 ? 14.313 16.072 0.539 1.00 73.06 192 ASP A O 1
ATOM 1544 N N . THR A 1 193 ? 15.689 17.825 0.528 1.00 58.03 193 THR A N 1
ATOM 1545 C CA . THR A 1 193 ? 16.532 17.349 1.644 1.00 58.03 193 THR A CA 1
ATOM 1546 C C . THR A 1 193 ? 15.807 17.142 2.965 1.00 58.03 193 THR A C 1
ATOM 1548 O O . THR A 1 193 ? 16.355 16.480 3.843 1.00 58.03 193 THR A O 1
ATOM 1551 N N . ALA A 1 194 ? 14.629 17.738 3.136 1.00 62.22 194 ALA A N 1
ATOM 1552 C CA . ALA A 1 194 ? 13.829 17.581 4.338 1.00 62.22 194 ALA A CA 1
ATOM 1553 C C . ALA A 1 194 ? 12.770 16.474 4.181 1.00 62.22 194 ALA A C 1
ATOM 1555 O O . ALA A 1 194 ? 12.126 16.129 5.168 1.00 62.22 194 ALA A O 1
ATOM 1556 N N . ALA A 1 195 ? 12.585 15.943 2.961 1.00 63.00 195 ALA A N 1
ATOM 1557 C CA . ALA A 1 195 ? 11.572 14.961 2.576 1.00 63.00 195 ALA A CA 1
ATOM 1558 C C . ALA A 1 195 ? 10.149 15.319 3.050 1.00 63.00 195 ALA A C 1
ATOM 1560 O O . ALA A 1 195 ? 9.295 14.446 3.188 1.00 63.00 195 ALA A O 1
ATOM 1561 N N . ASN A 1 196 ? 9.882 16.608 3.286 1.00 70.12 196 ASN A N 1
ATOM 1562 C CA . ASN A 1 196 ? 8.653 17.104 3.901 1.00 70.12 196 ASN A CA 1
ATOM 1563 C C . ASN A 1 196 ? 7.616 17.433 2.830 1.00 70.12 196 ASN A C 1
ATOM 1565 O O . ASN A 1 196 ? 7.274 18.589 2.581 1.00 70.12 196 ASN A O 1
ATOM 1569 N N . ILE A 1 197 ? 7.110 16.394 2.178 1.00 86.50 197 ILE A N 1
ATOM 1570 C CA . ILE A 1 197 ? 6.099 16.553 1.140 1.00 86.50 197 ILE A CA 1
ATOM 1571 C C . ILE A 1 197 ? 4.738 16.686 1.814 1.00 86.50 197 ILE A C 1
ATOM 1573 O O . ILE A 1 197 ? 4.324 15.810 2.565 1.00 86.50 197 ILE A O 1
ATOM 1577 N N . VAL A 1 198 ? 4.021 17.775 1.537 1.00 88.44 198 VAL A N 1
ATOM 1578 C CA . VAL A 1 198 ? 2.651 17.980 2.024 1.00 88.44 198 VAL A CA 1
ATOM 1579 C C . VAL A 1 198 ? 1.683 17.926 0.851 1.00 88.44 198 VAL A C 1
ATOM 1581 O O . VAL A 1 198 ? 1.830 18.643 -0.141 1.00 88.44 198 VAL A O 1
ATOM 1584 N N . PHE A 1 199 ? 0.665 17.082 0.974 1.00 88.88 199 PHE A N 1
ATOM 1585 C CA . PHE A 1 199 ? -0.353 16.867 -0.041 1.00 88.88 199 PHE A CA 1
ATOM 1586 C C . PHE A 1 199 ? -1.753 17.105 0.521 1.00 88.88 199 PHE A C 1
ATOM 1588 O O . PHE A 1 199 ? -2.105 16.592 1.578 1.00 88.88 199 PHE A O 1
ATOM 1595 N N . ARG A 1 200 ? -2.587 17.858 -0.199 1.00 90.44 200 ARG A N 1
ATOM 1596 C CA . ARG A 1 200 ? -4.007 18.030 0.133 1.00 90.44 200 ARG A CA 1
ATOM 1597 C C . ARG A 1 200 ? -4.850 17.214 -0.833 1.00 90.44 200 ARG A C 1
ATOM 1599 O O . ARG A 1 200 ? -4.792 17.456 -2.037 1.00 90.44 200 ARG A O 1
ATOM 1606 N N . ALA A 1 201 ? -5.634 16.280 -0.302 1.00 87.69 201 ALA A N 1
ATOM 1607 C CA . ALA A 1 201 ? -6.621 15.561 -1.095 1.00 87.69 201 ALA A CA 1
ATOM 1608 C C . ALA A 1 201 ? -7.727 16.535 -1.528 1.00 87.69 201 ALA A C 1
ATOM 1610 O O . ALA A 1 201 ? -8.338 17.204 -0.698 1.00 87.69 201 ALA A O 1
ATOM 1611 N N . THR A 1 202 ? -7.964 16.631 -2.832 1.00 86.94 202 THR A N 1
ATOM 1612 C CA . THR A 1 202 ? -8.971 17.522 -3.428 1.00 86.94 202 THR A CA 1
ATOM 1613 C C . THR A 1 202 ? -10.358 16.890 -3.498 1.00 86.94 202 THR A C 1
ATOM 1615 O O . THR A 1 202 ? -11.348 17.605 -3.620 1.00 86.94 202 THR A O 1
ATOM 1618 N N . GLN A 1 203 ? -10.444 15.559 -3.416 1.00 87.38 203 GLN A N 1
ATOM 1619 C CA . GLN A 1 203 ? -11.698 14.815 -3.479 1.00 87.38 203 GLN A CA 1
ATOM 1620 C C . GLN A 1 203 ? -11.617 13.521 -2.669 1.00 87.38 203 GLN A C 1
ATOM 1622 O O . GLN A 1 203 ? -10.539 13.044 -2.313 1.00 87.38 203 GLN A O 1
ATOM 1627 N N . LYS A 1 204 ? -12.778 12.927 -2.389 1.00 83.50 204 LYS A N 1
ATOM 1628 C CA . LYS A 1 204 ? -12.845 11.600 -1.772 1.00 83.50 204 LYS A CA 1
ATOM 1629 C C . LYS A 1 204 ? -12.533 10.526 -2.811 1.00 83.50 204 LYS A C 1
ATOM 1631 O O . LYS A 1 204 ? -13.041 10.574 -3.926 1.00 83.50 204 LYS A O 1
ATOM 1636 N N . GLY A 1 205 ? -11.745 9.535 -2.416 1.00 80.94 205 GLY A N 1
ATOM 1637 C CA . GLY A 1 205 ? -11.425 8.370 -3.234 1.00 80.94 205 GLY A CA 1
ATOM 1638 C C . GLY A 1 205 ? -10.054 7.804 -2.887 1.00 80.94 205 GLY A C 1
ATOM 1639 O O . GLY A 1 205 ? -9.401 8.259 -1.950 1.00 80.94 205 GLY A O 1
ATOM 1640 N N . MET A 1 206 ? -9.625 6.797 -3.642 1.00 79.69 206 MET A N 1
ATOM 1641 C CA . MET A 1 206 ? -8.298 6.204 -3.497 1.00 79.69 206 MET A CA 1
ATOM 1642 C C . MET A 1 206 ? -7.283 6.994 -4.320 1.00 79.69 206 MET A C 1
ATOM 1644 O O . MET A 1 206 ? -7.494 7.245 -5.505 1.00 79.69 206 MET A O 1
ATOM 1648 N N . TYR A 1 207 ? -6.180 7.333 -3.664 1.00 84.38 207 TYR A N 1
ATOM 1649 C CA . TYR A 1 207 ? -4.996 7.928 -4.264 1.00 84.38 207 TYR A CA 1
ATOM 1650 C C . TYR A 1 207 ? -3.911 6.858 -4.391 1.00 84.38 207 TYR A C 1
ATOM 1652 O O . TYR A 1 207 ? -3.766 6.025 -3.494 1.00 84.38 207 TYR A O 1
ATOM 1660 N N . MET A 1 208 ? -3.131 6.899 -5.469 1.00 83.88 208 MET A N 1
ATOM 1661 C CA . MET A 1 208 ? -1.918 6.086 -5.596 1.00 83.88 208 MET A CA 1
ATOM 1662 C C . MET A 1 208 ? -0.704 6.989 -5.429 1.00 83.88 208 MET A C 1
ATOM 1664 O O . MET A 1 208 ? -0.628 8.051 -6.042 1.00 83.88 208 MET A O 1
ATOM 1668 N N . ILE A 1 209 ? 0.247 6.575 -4.595 1.00 87.38 209 ILE A N 1
ATOM 1669 C CA . ILE A 1 209 ? 1.480 7.324 -4.357 1.00 87.38 209 ILE A CA 1
ATOM 1670 C C . ILE A 1 209 ? 2.644 6.430 -4.749 1.00 87.38 209 ILE A C 1
ATOM 1672 O O . ILE A 1 209 ? 2.782 5.316 -4.247 1.00 87.38 209 ILE A O 1
ATOM 1676 N N . ARG A 1 210 ? 3.475 6.927 -5.658 1.00 87.31 210 ARG A N 1
ATOM 1677 C CA . ARG A 1 210 ? 4.637 6.229 -6.195 1.00 87.31 210 ARG A CA 1
ATOM 1678 C C . ARG A 1 210 ? 5.898 7.014 -5.873 1.00 87.31 210 ARG A C 1
ATOM 1680 O O . ARG A 1 210 ? 5.911 8.234 -5.994 1.00 87.31 210 ARG A O 1
ATOM 1687 N N . LEU A 1 211 ? 6.954 6.301 -5.503 1.00 87.50 211 LEU A N 1
ATOM 1688 C CA . LEU A 1 211 ? 8.297 6.845 -5.356 1.00 87.50 211 LEU A CA 1
ATOM 1689 C C . LEU A 1 211 ? 9.160 6.333 -6.506 1.00 87.50 211 LEU A C 1
ATOM 1691 O O . LEU A 1 211 ? 9.371 5.129 -6.629 1.00 87.50 211 LEU A O 1
ATOM 1695 N N . ASP A 1 212 ? 9.667 7.255 -7.315 1.00 86.12 212 ASP A N 1
ATOM 1696 C CA . ASP A 1 212 ? 10.733 6.994 -8.275 1.00 86.12 212 ASP A CA 1
ATOM 1697 C C . ASP A 1 212 ? 12.049 7.447 -7.638 1.00 86.12 212 ASP A C 1
ATOM 1699 O O . ASP A 1 212 ? 12.199 8.625 -7.316 1.00 86.12 212 ASP A O 1
ATOM 1703 N N . TRP A 1 213 ? 12.984 6.522 -7.418 1.00 82.88 213 TRP A N 1
ATOM 1704 C CA . TRP A 1 213 ? 14.299 6.825 -6.849 1.00 82.88 213 TRP A CA 1
ATOM 1705 C C . TRP A 1 213 ? 15.416 6.264 -7.723 1.00 82.88 213 TRP A C 1
ATOM 1707 O O . TRP A 1 213 ? 15.222 5.302 -8.471 1.00 82.88 213 TRP A O 1
ATOM 1717 N N . TRP A 1 214 ? 16.594 6.863 -7.594 1.00 72.12 214 TRP A N 1
ATOM 1718 C CA . TRP A 1 214 ? 17.811 6.445 -8.281 1.00 72.12 214 TRP A CA 1
ATOM 1719 C C . TRP A 1 214 ? 18.828 5.956 -7.246 1.00 72.12 214 TRP A C 1
ATOM 1721 O O . TRP A 1 214 ? 18.833 6.437 -6.110 1.00 72.12 214 TRP A O 1
ATOM 1731 N N . ILE A 1 215 ? 19.620 4.949 -7.620 1.00 64.94 215 ILE A N 1
ATOM 1732 C CA . ILE A 1 215 ? 20.713 4.387 -6.808 1.00 64.94 215 ILE A CA 1
ATOM 1733 C C . ILE A 1 215 ? 22.032 4.894 -7.374 1.00 64.94 215 ILE A C 1
ATOM 1735 O O . ILE A 1 215 ? 22.156 4.873 -8.621 1.00 64.94 215 ILE A O 1
#

Sequence (215 aa):
MRIILIFLIFLISRAESQASAFWMEVIPAAKNSSLVTVRVCYGYIDDLSVRHRTSGTEFESIKLFDFKIRATSGQESPLLLVKKVDCWEGTFSAKANTFYQVIGINTKLPVIVRNAKDSSKNIRSIEYLYGEYGRSSTPGTLPIIAEGPYIQLIPQKDSYQILPYIYGKHPTKESTIRIFNPENWEKNIPVDTAANIVFRATQKGMYMIRLDWWI

Secondary structure (DSSP, 8-state):
-HHHHHHHHHHHTT-----EEEEEEEEPPPTT--EEEEEEEEEEE-TTS-EEE--SGGGGGGGGSEEEEEETTS-EEE---EE-SSSEEEEEEPPTT-EEEEEEEE--PPEE-S-TT-GGG-EE--EEEEEEEESSSS---PPP--SSEEEEEEEETTEEEEEEEETTBPPPTT-EEEEE-TT--EEEEE--TT--EEE---SSS--EEEEE---